Protein AF-A0AAW1NQT0-F1 (afdb_monomer_lite)

Structure (mmCIF, N/CA/C/O backbone):
data_AF-A0AAW1NQT0-F1
#
_entry.id   AF-A0AAW1NQT0-F1
#
loop_
_atom_site.group_PDB
_atom_site.id
_atom_site.type_symbol
_atom_site.label_atom_id
_atom_site.label_alt_id
_atom_site.label_comp_id
_atom_site.label_asym_id
_atom_site.label_entity_id
_atom_site.label_seq_id
_atom_site.pdbx_PDB_ins_code
_atom_site.Cartn_x
_atom_site.Cartn_y
_atom_site.Cartn_z
_atom_site.occupancy
_atom_site.B_iso_or_equiv
_atom_site.auth_seq_id
_atom_site.auth_comp_id
_atom_site.auth_asym_id
_atom_site.auth_atom_id
_atom_site.pdbx_PDB_model_num
ATOM 1 N N . MET A 1 1 ? -12.332 35.166 -26.823 1.00 32.06 1 MET A N 1
ATOM 2 C CA . MET A 1 1 ? -12.346 34.137 -27.882 1.00 32.06 1 MET A CA 1
ATOM 3 C C . MET A 1 1 ? -11.361 33.040 -27.502 1.00 32.06 1 MET A C 1
ATOM 5 O O . MET A 1 1 ? -10.196 33.337 -27.312 1.00 32.06 1 MET A O 1
ATOM 9 N N . ASN A 1 2 ? -11.906 31.833 -27.343 1.00 29.19 2 ASN A N 1
ATOM 10 C CA . ASN A 1 2 ? -11.317 30.487 -27.302 1.00 29.19 2 ASN A CA 1
ATOM 11 C C . ASN A 1 2 ? -10.166 30.107 -26.329 1.00 29.19 2 ASN A C 1
ATOM 13 O O . ASN A 1 2 ? -9.008 30.422 -26.591 1.00 29.19 2 ASN A O 1
ATOM 17 N N . PRO A 1 3 ? -10.461 29.284 -25.299 1.00 32.84 3 PRO A N 1
ATOM 18 C CA . PRO A 1 3 ? -9.511 28.405 -24.625 1.00 32.84 3 PRO A CA 1
ATOM 19 C C . PRO A 1 3 ? -9.585 26.983 -25.221 1.00 32.84 3 PRO A C 1
ATOM 21 O O . PRO A 1 3 ? -10.602 26.301 -25.110 1.00 32.84 3 PRO A O 1
ATOM 24 N N . SER A 1 4 ? -8.510 26.501 -25.843 1.00 31.58 4 SER A N 1
ATOM 25 C CA . SER A 1 4 ? -8.429 25.123 -26.345 1.00 31.58 4 SER A CA 1
ATOM 26 C C . SER A 1 4 ? -7.811 24.185 -25.303 1.00 31.58 4 SER A C 1
ATOM 28 O O . SER A 1 4 ? -6.594 24.126 -25.135 1.00 31.58 4 SER A O 1
ATOM 30 N N . SER A 1 5 ? -8.698 23.473 -24.608 1.00 36.09 5 SER A N 1
ATOM 31 C CA . SER A 1 5 ? -8.633 22.043 -24.268 1.00 36.09 5 SER A CA 1
ATOM 32 C C . SER A 1 5 ? -7.252 21.368 -24.184 1.00 36.09 5 SER A C 1
ATOM 34 O O . SER A 1 5 ? -6.649 21.022 -25.203 1.00 36.09 5 SER A O 1
ATOM 36 N N . ARG A 1 6 ? -6.854 20.977 -22.969 1.00 33.84 6 ARG A N 1
ATOM 37 C CA . ARG A 1 6 ? -6.152 19.704 -22.766 1.00 33.84 6 ARG A CA 1
ATOM 38 C C . ARG A 1 6 ? -7.008 18.809 -21.882 1.00 33.84 6 ARG A C 1
ATOM 40 O O . ARG A 1 6 ? -7.338 19.139 -20.750 1.00 33.84 6 ARG A O 1
ATOM 47 N N . THR A 1 7 ? -7.408 17.714 -22.506 1.00 29.72 7 THR A N 1
ATOM 48 C CA . THR A 1 7 ? -8.127 16.554 -21.995 1.00 29.72 7 THR A CA 1
ATOM 49 C C . THR A 1 7 ? -7.580 16.092 -20.652 1.00 29.72 7 THR A C 1
ATOM 51 O O . THR A 1 7 ? -6.391 15.792 -20.533 1.00 29.72 7 THR A O 1
ATOM 54 N N . SER A 1 8 ? -8.465 16.016 -19.657 1.00 27.12 8 SER A N 1
ATOM 55 C CA . SER A 1 8 ? -8.177 15.371 -18.387 1.00 27.12 8 SER A CA 1
ATOM 56 C C . SER A 1 8 ? -8.009 13.870 -18.622 1.00 27.12 8 SER A C 1
ATOM 58 O O . SER A 1 8 ? -8.835 13.214 -19.258 1.00 27.12 8 SER A O 1
ATOM 60 N N . LEU A 1 9 ? -6.894 13.330 -18.143 1.00 29.91 9 LEU A N 1
ATOM 61 C CA . LEU A 1 9 ? -6.696 11.894 -18.025 1.00 29.91 9 LEU A CA 1
ATOM 62 C C . LEU A 1 9 ? -7.598 11.404 -16.886 1.00 29.91 9 LEU A C 1
ATOM 64 O O . LEU A 1 9 ? -7.567 11.952 -15.786 1.00 29.91 9 LEU A O 1
ATOM 68 N N . LEU A 1 10 ? -8.448 10.427 -17.196 1.00 26.86 10 LEU A N 1
AT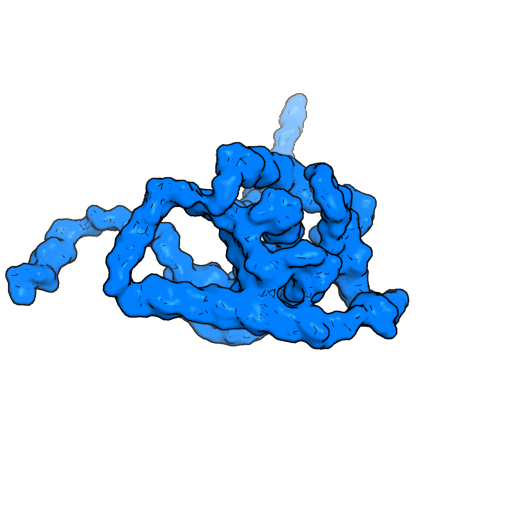OM 69 C CA . LEU A 1 10 ? -9.364 9.779 -16.258 1.00 26.86 10 LEU A CA 1
ATOM 70 C C . LEU A 1 10 ? -8.616 9.237 -15.021 1.00 26.86 10 LEU A C 1
ATOM 72 O O . LEU A 1 10 ? -7.521 8.691 -15.174 1.00 26.86 10 LEU A O 1
ATOM 76 N N . PRO A 1 11 ? -9.201 9.346 -13.813 1.00 32.88 11 PRO A N 1
ATOM 77 C CA . PRO A 1 11 ? -8.633 8.774 -12.600 1.00 32.88 11 PRO A CA 1
ATOM 78 C C . PRO A 1 11 ? -8.721 7.245 -12.632 1.00 32.88 11 PRO A C 1
ATOM 80 O O . PRO A 1 11 ? -9.601 6.668 -13.278 1.00 32.88 11 PRO A O 1
ATOM 83 N N . ALA A 1 12 ? -7.799 6.600 -11.918 1.00 29.42 12 ALA A N 1
ATOM 84 C CA . ALA A 1 12 ? -7.808 5.168 -11.656 1.00 29.42 12 ALA A CA 1
ATOM 85 C C . ALA A 1 12 ? -9.218 4.703 -11.249 1.00 29.42 12 ALA A C 1
ATOM 87 O O . ALA A 1 12 ? -9.889 5.340 -10.438 1.00 29.42 12 ALA A O 1
ATOM 88 N N . ALA A 1 13 ? -9.690 3.610 -11.846 1.00 26.19 13 ALA A N 1
ATOM 89 C CA . ALA A 1 13 ? -11.000 3.051 -11.549 1.00 26.19 13 ALA A CA 1
ATOM 90 C C . ALA A 1 13 ? -11.029 2.520 -10.104 1.00 26.19 13 ALA A C 1
ATOM 92 O O . ALA A 1 13 ? -10.619 1.394 -9.837 1.00 26.19 13 ALA A O 1
ATOM 93 N N . ILE A 1 14 ? -11.514 3.342 -9.172 1.00 35.44 14 ILE A N 1
ATOM 94 C CA . ILE A 1 14 ? -11.786 2.961 -7.785 1.00 35.44 14 ILE A CA 1
ATOM 95 C C . ILE A 1 14 ? -13.110 2.193 -7.770 1.00 35.44 14 ILE A C 1
ATOM 97 O O . ILE A 1 14 ? -14.181 2.780 -7.932 1.00 35.44 14 ILE A O 1
ATOM 101 N N . LEU A 1 15 ? -13.054 0.876 -7.571 1.00 31.86 15 LEU A N 1
ATOM 102 C CA . LEU A 1 15 ? -14.241 0.066 -7.306 1.00 31.86 15 LEU A CA 1
ATOM 103 C C . LEU A 1 15 ? -14.332 -0.225 -5.805 1.00 31.86 15 LEU A C 1
ATOM 105 O O . LEU A 1 15 ? -13.811 -1.227 -5.322 1.00 31.86 15 LEU A O 1
ATOM 109 N N . LEU A 1 16 ? -15.018 0.653 -5.070 1.00 36.31 16 LEU A N 1
ATOM 110 C CA . LEU A 1 16 ? -15.347 0.433 -3.663 1.00 36.31 16 LEU A CA 1
ATOM 111 C C . LEU A 1 16 ? -16.583 -0.484 -3.582 1.00 36.31 16 LEU A C 1
ATOM 113 O O . LEU A 1 16 ? -17.716 -0.037 -3.767 1.00 36.31 16 LEU A O 1
ATOM 117 N N . LEU A 1 17 ? -16.382 -1.781 -3.346 1.00 40.25 17 LEU A N 1
ATOM 118 C CA . LEU A 1 17 ? -17.485 -2.723 -3.121 1.00 40.25 17 LEU A CA 1
ATOM 119 C C . LEU A 1 17 ? -17.838 -2.764 -1.635 1.00 40.25 17 LEU A C 1
ATOM 121 O O . LEU A 1 17 ? -17.104 -3.329 -0.831 1.00 40.25 17 LEU A O 1
ATOM 125 N N . LEU A 1 18 ? -18.989 -2.191 -1.286 1.00 37.91 18 LEU A N 1
ATOM 126 C CA . LEU A 1 18 ? -19.561 -2.280 0.055 1.00 37.91 18 LEU A CA 1
ATOM 127 C C . LEU A 1 18 ? -20.454 -3.512 0.139 1.00 37.91 18 LEU A C 1
ATOM 129 O O . LEU A 1 18 ? -21.586 -3.520 -0.355 1.00 37.91 18 LEU A O 1
ATOM 133 N N . LEU A 1 19 ? -19.964 -4.553 0.798 1.00 39.81 19 LEU A N 1
ATOM 134 C CA . LEU A 1 19 ? -20.808 -5.681 1.167 1.00 39.81 19 LEU A CA 1
ATOM 135 C C . LEU A 1 19 ? -21.562 -5.310 2.449 1.00 39.81 19 LEU A C 1
ATOM 137 O O . LEU A 1 19 ? -20.964 -5.183 3.517 1.00 39.81 19 LEU A O 1
ATOM 141 N N . HIS A 1 20 ? -22.876 -5.098 2.334 1.00 30.44 20 HIS A N 1
ATOM 142 C CA . HIS A 1 20 ? -23.749 -4.887 3.488 1.00 30.44 20 HIS A CA 1
ATOM 143 C C . HIS A 1 20 ? -23.944 -6.213 4.231 1.00 30.44 20 HIS A C 1
ATOM 145 O O . HIS A 1 20 ? -24.371 -7.211 3.640 1.00 30.44 20 HIS A O 1
ATOM 151 N N . SER A 1 21 ? -23.691 -6.211 5.540 1.00 43.56 21 SER A N 1
ATOM 152 C CA . SER A 1 21 ? -24.059 -7.273 6.480 1.00 43.56 21 SER A CA 1
ATOM 153 C C . SER A 1 21 ? -25.587 -7.338 6.633 1.00 43.56 21 SER A C 1
ATOM 155 O O . SER A 1 21 ? -26.169 -6.904 7.618 1.00 43.56 21 SER A O 1
ATOM 157 N N . GLY A 1 22 ? -26.269 -7.852 5.614 1.00 33.56 22 GLY A N 1
ATOM 158 C CA . GLY A 1 22 ? -27.734 -7.951 5.602 1.00 33.56 22 GLY A CA 1
ATOM 159 C C . GLY A 1 22 ? -28.281 -8.830 4.486 1.00 33.56 22 GLY A C 1
ATOM 160 O O . GLY A 1 22 ? -29.328 -9.451 4.640 1.00 33.56 22 GLY A O 1
ATOM 161 N N . GLN A 1 23 ? -27.518 -9.005 3.408 1.00 29.53 23 GLN A N 1
ATOM 162 C CA . GLN A 1 23 ? -27.605 -10.221 2.620 1.00 29.53 23 GLN A CA 1
ATOM 163 C C . GLN A 1 23 ? -26.470 -11.107 3.096 1.00 29.53 23 GLN A C 1
ATOM 165 O O . GLN A 1 23 ? -25.321 -10.937 2.695 1.00 29.53 23 GLN A O 1
ATOM 170 N N . ALA A 1 24 ? -26.790 -12.064 3.969 1.00 30.17 24 ALA A N 1
ATOM 171 C CA . ALA A 1 24 ? -26.005 -13.279 3.987 1.00 30.17 24 ALA A CA 1
ATOM 172 C C . ALA A 1 24 ? -25.999 -13.747 2.533 1.00 30.17 24 ALA A C 1
ATOM 174 O O . ALA A 1 24 ? -27.012 -14.246 2.036 1.00 30.17 24 ALA A O 1
ATOM 175 N N . LEU A 1 25 ? -24.882 -13.523 1.832 1.00 28.62 25 LEU A N 1
ATOM 176 C CA . LEU A 1 25 ? -24.527 -14.331 0.691 1.00 28.62 25 LEU A CA 1
ATOM 177 C C . LEU A 1 25 ? -24.640 -15.729 1.278 1.00 28.62 25 LEU A C 1
ATOM 179 O O . LEU A 1 25 ? -23.806 -16.139 2.088 1.00 28.62 25 LEU A O 1
ATOM 183 N N . ARG A 1 26 ? -25.766 -16.398 1.012 1.00 29.58 26 ARG A N 1
ATOM 184 C CA . ARG A 1 26 ? -25.981 -17.788 1.372 1.00 29.58 26 ARG A CA 1
ATOM 185 C C . ARG A 1 26 ? -25.035 -18.505 0.426 1.00 29.58 26 ARG A C 1
ATOM 187 O O . ARG A 1 26 ? -25.431 -19.042 -0.602 1.00 29.58 26 ARG A O 1
ATOM 194 N N . LEU A 1 27 ? -23.747 -18.419 0.756 1.00 31.77 27 LEU A N 1
ATOM 195 C CA . LEU A 1 27 ? -22.724 -19.353 0.388 1.00 31.77 27 LEU A CA 1
ATOM 196 C C . LEU A 1 27 ? -23.264 -20.633 0.990 1.00 31.77 27 LEU A C 1
ATOM 198 O O . LEU A 1 27 ? -23.034 -20.969 2.152 1.00 31.77 27 LEU A O 1
ATOM 202 N N . THR A 1 28 ? -24.111 -21.292 0.200 1.00 29.41 28 THR A N 1
ATOM 203 C CA . THR A 1 28 ? -24.382 -22.707 0.336 1.00 29.41 28 THR A CA 1
ATOM 204 C C . THR A 1 28 ? -23.038 -23.320 0.667 1.00 29.41 28 THR A C 1
ATOM 206 O O . THR A 1 28 ? -22.041 -22.948 0.039 1.00 29.41 28 THR A O 1
ATOM 209 N N . LYS A 1 29 ? -22.999 -24.126 1.737 1.00 33.50 29 LYS A N 1
ATOM 210 C CA . LYS A 1 29 ? -21.822 -24.865 2.197 1.00 33.50 29 LYS A CA 1
ATOM 211 C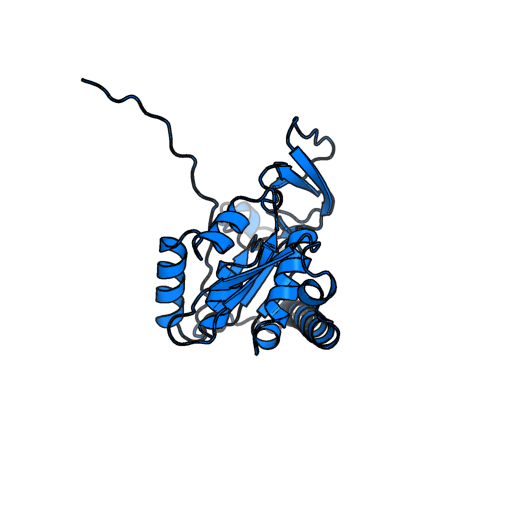 C . LYS A 1 29 ? -21.223 -25.596 1.000 1.00 33.50 29 LYS A C 1
ATOM 213 O O . LYS A 1 29 ? -21.545 -26.737 0.706 1.00 33.50 29 LYS A O 1
ATOM 218 N N . SER A 1 30 ? -20.404 -24.880 0.264 1.00 43.34 30 SER A N 1
ATOM 219 C CA . SER A 1 30 ? -19.695 -25.310 -0.906 1.00 43.34 30 SER A CA 1
ATOM 220 C C . SER A 1 30 ? -18.258 -25.220 -0.461 1.00 43.34 30 SER A C 1
ATOM 222 O O . SER A 1 30 ? -17.838 -24.270 0.208 1.00 43.34 30 SER A O 1
ATOM 224 N N . SER A 1 31 ? -17.504 -26.249 -0.799 1.00 45.00 31 SER A N 1
ATOM 225 C CA . SER A 1 31 ? -16.076 -26.353 -0.530 1.00 45.00 31 SER A CA 1
ATOM 226 C C . SER A 1 31 ? -15.293 -25.079 -0.888 1.00 45.00 31 SER A C 1
ATOM 228 O O . SER A 1 31 ? -14.235 -24.847 -0.321 1.00 45.00 31 SER A O 1
ATOM 230 N N . HIS A 1 32 ? -15.822 -24.226 -1.770 1.00 41.50 32 HIS A N 1
ATOM 231 C CA . HIS A 1 32 ? -15.243 -22.948 -2.169 1.00 41.50 32 HIS A CA 1
ATOM 232 C C . HIS A 1 32 ? -15.304 -21.875 -1.073 1.00 41.50 32 HIS A C 1
ATOM 234 O O . HIS A 1 32 ? -14.286 -21.255 -0.805 1.00 41.50 32 HIS A O 1
ATOM 240 N N . ALA A 1 33 ? -16.432 -21.698 -0.377 1.00 44.38 33 ALA A N 1
ATOM 241 C CA . ALA A 1 33 ? -16.547 -20.699 0.694 1.00 44.38 33 ALA A CA 1
ATOM 242 C C . ALA A 1 33 ? -15.631 -21.016 1.888 1.00 44.38 33 ALA A C 1
ATOM 244 O O . ALA A 1 33 ? -14.974 -20.130 2.432 1.00 44.38 33 ALA A O 1
ATOM 245 N N . ALA A 1 34 ? -15.540 -22.300 2.250 1.00 43.28 34 ALA A N 1
ATOM 246 C CA . ALA A 1 34 ? -14.621 -22.773 3.282 1.00 43.28 34 ALA A CA 1
ATOM 247 C C . ALA A 1 34 ? -13.149 -22.581 2.868 1.00 43.28 34 ALA A C 1
ATOM 249 O O . ALA A 1 34 ? -12.335 -22.142 3.678 1.00 43.28 34 ALA A O 1
ATOM 250 N N . LYS A 1 35 ? -12.815 -22.840 1.594 1.00 57.22 35 LYS A N 1
ATOM 251 C CA . LYS A 1 35 ? -11.474 -22.591 1.038 1.00 57.22 35 LYS A CA 1
ATOM 252 C C . LYS A 1 35 ? -11.120 -21.102 1.024 1.00 57.22 35 LYS A C 1
ATOM 254 O O . LYS A 1 35 ? -10.028 -20.747 1.451 1.00 57.22 35 LYS A O 1
ATOM 259 N N . SER A 1 36 ? -12.035 -20.228 0.602 1.00 60.66 36 SER A N 1
ATOM 260 C CA . SER A 1 36 ? -11.818 -18.776 0.612 1.00 60.66 36 SER A CA 1
ATOM 261 C C . SER A 1 36 ? -11.629 -18.241 2.033 1.00 60.66 36 SER A C 1
ATOM 263 O O . SER A 1 36 ? -10.694 -17.484 2.274 1.00 60.66 36 SER A O 1
ATOM 265 N N . GLY A 1 37 ? -12.442 -18.692 2.996 1.00 67.12 37 GLY A N 1
ATOM 266 C CA . GLY A 1 37 ? -12.273 -18.339 4.410 1.00 67.12 37 GLY A CA 1
ATOM 267 C C . GLY A 1 37 ? -10.906 -18.750 4.968 1.00 67.12 37 GLY A C 1
ATOM 268 O O . GLY A 1 37 ? -10.256 -17.959 5.649 1.00 67.12 37 GLY A O 1
ATOM 269 N N . ALA A 1 38 ? -10.428 -19.947 4.615 1.00 71.75 38 ALA A N 1
ATOM 270 C CA . ALA A 1 38 ? -9.106 -20.423 5.015 1.00 71.75 38 ALA A CA 1
ATOM 271 C C . ALA A 1 38 ? -7.962 -19.577 4.425 1.00 71.75 38 ALA A C 1
ATOM 273 O O . ALA A 1 38 ? -6.978 -19.324 5.116 1.00 71.75 38 ALA A O 1
ATOM 274 N N . ILE A 1 39 ? -8.097 -19.095 3.183 1.00 74.12 39 ILE A N 1
ATOM 275 C CA . ILE A 1 39 ? -7.100 -18.224 2.540 1.00 74.12 39 ILE A CA 1
ATOM 276 C C . ILE A 1 39 ? -7.010 -16.872 3.256 1.00 74.12 39 ILE A C 1
ATOM 278 O O . ILE A 1 39 ? -5.914 -16.438 3.607 1.00 74.12 39 ILE A O 1
ATOM 282 N N . PHE A 1 40 ? -8.146 -16.222 3.532 1.00 79.50 40 PHE A N 1
ATOM 283 C CA . PHE A 1 40 ? -8.142 -14.948 4.260 1.00 79.50 40 PHE A CA 1
ATOM 284 C C . PHE A 1 40 ? -7.576 -15.104 5.673 1.00 79.50 40 PHE A C 1
ATOM 286 O O . PHE A 1 40 ? -6.783 -14.274 6.119 1.00 79.50 40 PHE A O 1
ATOM 293 N N . GLN A 1 41 ? -7.933 -16.195 6.355 1.00 81.69 41 GLN A N 1
ATOM 294 C CA . GLN A 1 41 ? -7.410 -16.488 7.683 1.00 81.69 41 GLN A CA 1
ATOM 295 C C . GLN A 1 41 ? -5.899 -16.733 7.655 1.00 81.69 41 GLN A C 1
ATOM 297 O O . GLN A 1 41 ? -5.193 -16.223 8.521 1.00 81.69 41 GLN A O 1
ATOM 302 N N . LYS A 1 42 ? -5.389 -17.452 6.647 1.00 87.12 42 LYS A N 1
ATOM 303 C CA . LYS A 1 42 ? -3.951 -17.663 6.449 1.00 87.12 42 LYS A CA 1
ATOM 304 C C . LYS A 1 42 ? -3.208 -16.329 6.339 1.00 87.12 42 LYS A C 1
ATOM 306 O O . LYS A 1 42 ? -2.310 -16.083 7.138 1.00 87.12 42 LYS A O 1
ATOM 311 N N . TYR A 1 43 ? -3.611 -15.452 5.416 1.00 88.19 43 TYR A N 1
ATOM 312 C CA . TYR A 1 43 ? -2.941 -14.158 5.228 1.00 88.19 43 TYR A CA 1
ATOM 313 C C . TYR A 1 43 ? -3.018 -13.270 6.472 1.00 88.19 43 TYR A C 1
ATOM 315 O O . TYR A 1 43 ? -2.046 -12.603 6.822 1.00 88.19 43 TYR A O 1
ATOM 323 N N . ARG A 1 44 ? -4.147 -13.294 7.187 1.00 85.88 44 ARG A N 1
ATOM 324 C CA . ARG A 1 44 ? -4.288 -12.570 8.453 1.00 85.88 44 ARG A CA 1
ATOM 325 C C . ARG A 1 44 ? -3.349 -13.103 9.535 1.00 85.88 44 ARG A C 1
ATOM 327 O O . ARG A 1 44 ? -2.718 -12.313 10.227 1.00 85.88 44 ARG A O 1
ATOM 334 N N . LEU A 1 45 ? -3.236 -14.420 9.688 1.00 86.75 45 LEU A N 1
ATOM 335 C CA . LEU A 1 45 ? -2.331 -15.018 10.672 1.00 86.75 45 LEU A CA 1
ATOM 336 C C . LEU A 1 45 ? -0.868 -14.715 10.343 1.00 86.75 45 LEU A C 1
ATOM 338 O O . LEU A 1 45 ? -0.123 -14.318 11.232 1.00 86.75 45 LEU A O 1
ATOM 342 N N . GLU A 1 46 ? -0.476 -14.811 9.072 1.00 87.62 46 GLU A N 1
ATOM 343 C CA . GLU A 1 46 ? 0.860 -14.409 8.624 1.00 87.62 46 GLU A CA 1
ATOM 344 C C . GLU A 1 46 ? 1.125 -12.922 8.906 1.00 87.62 46 GLU A C 1
ATOM 346 O O . GLU A 1 46 ? 2.222 -12.551 9.327 1.00 87.62 46 GLU A O 1
ATOM 351 N N . GLN A 1 47 ? 0.138 -12.047 8.691 1.00 88.12 47 GLN A N 1
ATOM 352 C CA . GLN A 1 47 ? 0.237 -10.622 9.015 1.00 88.12 47 GLN A CA 1
ATOM 353 C C . GLN A 1 47 ? 0.450 -10.394 10.516 1.00 88.12 47 GLN A C 1
ATOM 355 O O . GLN A 1 47 ? 1.355 -9.651 10.889 1.00 88.12 47 GLN A O 1
ATOM 360 N N . ILE A 1 48 ? -0.357 -11.034 11.366 1.00 87.25 48 ILE A N 1
ATOM 361 C CA . ILE A 1 48 ? -0.241 -10.937 12.828 1.00 87.25 48 ILE A CA 1
ATOM 362 C C . ILE A 1 48 ? 1.135 -11.426 13.281 1.00 87.25 48 ILE A C 1
ATOM 364 O O . ILE A 1 48 ? 1.797 -10.757 14.071 1.00 87.25 48 ILE A O 1
ATOM 368 N N . GLU A 1 49 ? 1.582 -12.564 12.757 1.00 87.50 49 GLU A N 1
ATOM 369 C CA . GLU A 1 49 ? 2.870 -13.145 13.119 1.00 87.50 49 GLU A CA 1
ATOM 370 C C . GLU A 1 49 ? 4.043 -12.257 12.700 1.00 87.50 49 GLU A C 1
ATOM 372 O O . GLU A 1 49 ? 4.983 -12.060 13.471 1.00 87.50 49 GLU A O 1
ATOM 377 N N . PHE A 1 50 ? 3.950 -11.643 11.520 1.00 86.81 50 PHE A N 1
ATOM 378 C CA . PHE A 1 50 ? 4.909 -10.638 11.079 1.00 86.81 50 PHE A CA 1
ATOM 379 C C . PHE A 1 50 ? 4.933 -9.424 12.011 1.00 86.81 50 PHE A C 1
ATOM 381 O O . PHE A 1 50 ? 6.013 -8.957 12.355 1.00 86.81 50 PHE A O 1
ATOM 388 N N . CYS A 1 51 ? 3.774 -8.941 12.471 1.00 88.06 51 CYS A N 1
ATOM 389 C CA . CYS A 1 51 ? 3.724 -7.801 13.385 1.00 88.06 51 CYS A CA 1
ATOM 390 C C . CYS A 1 51 ? 4.350 -8.088 14.753 1.00 88.06 51 CYS A C 1
ATOM 392 O O . CYS A 1 51 ? 4.939 -7.183 15.334 1.00 88.06 51 CYS A O 1
ATOM 394 N N . LYS A 1 52 ? 4.295 -9.332 15.248 1.00 85.19 52 LYS A N 1
ATOM 395 C CA . LYS A 1 52 ? 4.988 -9.717 16.493 1.00 85.19 52 LYS A CA 1
ATOM 396 C C . LYS A 1 52 ? 6.512 -9.637 16.376 1.00 85.19 52 LYS A C 1
ATOM 398 O O . LYS A 1 52 ? 7.182 -9.367 17.363 1.00 85.19 52 LYS A O 1
ATOM 403 N N . HIS A 1 53 ? 7.041 -9.894 15.181 1.00 77.88 53 HIS A N 1
ATOM 404 C CA . HIS A 1 53 ? 8.479 -9.949 14.905 1.00 77.88 53 HIS A CA 1
ATOM 405 C C . HIS A 1 53 ? 9.021 -8.672 14.255 1.00 77.88 53 HIS A C 1
ATOM 407 O O . HIS A 1 53 ? 10.210 -8.589 13.953 1.00 77.88 53 HIS A O 1
ATOM 413 N N . GLN A 1 54 ? 8.164 -7.678 14.014 1.00 69.31 54 GLN A N 1
ATOM 414 C CA . GLN A 1 54 ? 8.549 -6.416 13.396 1.00 69.31 54 GLN A CA 1
ATOM 415 C C . GLN A 1 54 ? 9.336 -5.576 14.407 1.00 69.31 54 GLN A C 1
ATOM 417 O O . GLN A 1 54 ? 8.788 -4.807 15.192 1.00 69.31 54 GLN A O 1
ATOM 422 N N . SER A 1 55 ? 10.657 -5.719 14.372 1.00 52.53 55 SER A N 1
ATOM 423 C CA . SER A 1 55 ? 11.591 -4.803 15.009 1.00 52.53 55 SER A CA 1
ATOM 424 C C . SER A 1 55 ? 11.707 -3.539 14.157 1.00 52.53 55 SER A C 1
ATOM 426 O O . SER A 1 55 ? 12.344 -3.553 13.113 1.00 52.53 55 SER A O 1
ATOM 428 N N . GLN A 1 56 ? 11.048 -2.455 14.576 1.00 55.00 56 GLN A N 1
ATOM 429 C CA . GLN A 1 56 ? 11.512 -1.062 14.447 1.00 55.00 56 GLN A CA 1
ATOM 430 C C . GLN A 1 56 ? 12.300 -0.663 13.171 1.00 55.00 56 GLN A C 1
ATOM 432 O O . GLN A 1 56 ? 13.224 0.133 13.257 1.00 55.00 56 GLN A O 1
ATOM 437 N N . THR A 1 57 ? 11.961 -1.137 11.967 1.00 55.16 57 THR A N 1
ATOM 438 C CA . THR A 1 57 ? 12.874 -1.008 10.807 1.00 55.16 57 THR A CA 1
ATOM 439 C C . THR A 1 57 ? 13.197 0.440 10.440 1.00 55.16 57 THR A C 1
ATOM 441 O O . THR A 1 57 ? 14.356 0.756 10.214 1.00 55.16 57 THR A O 1
ATOM 444 N N . VAL A 1 58 ? 12.206 1.334 10.468 1.00 58.12 58 VAL A N 1
ATOM 445 C CA . VAL A 1 58 ? 12.397 2.778 10.213 1.00 58.12 58 VAL A CA 1
ATOM 446 C C . VAL A 1 58 ? 13.100 3.498 11.375 1.00 58.12 58 VAL A C 1
ATOM 448 O O . VAL A 1 58 ? 13.781 4.492 11.170 1.00 58.12 58 VAL A O 1
ATOM 451 N N . GLU A 1 59 ? 12.977 2.993 12.602 1.00 58.38 59 GLU A N 1
ATOM 452 C CA . GLU A 1 59 ? 13.680 3.559 13.765 1.00 58.38 59 GLU A CA 1
ATOM 453 C C . GLU A 1 59 ? 15.142 3.082 13.819 1.00 58.38 59 GLU A C 1
ATOM 455 O O . GLU A 1 59 ? 16.020 3.829 14.238 1.00 58.38 59 GLU A O 1
ATOM 460 N N . ALA A 1 60 ? 15.419 1.868 13.333 1.00 58.03 60 ALA A N 1
ATOM 461 C CA . ALA A 1 60 ? 16.732 1.234 13.381 1.00 58.03 60 ALA A CA 1
ATOM 462 C C . ALA A 1 60 ? 17.720 1.768 12.330 1.00 58.03 60 ALA A C 1
ATOM 464 O O . ALA A 1 60 ? 18.913 1.825 12.616 1.00 58.03 60 ALA A O 1
ATOM 465 N N . CYS A 1 61 ? 17.263 2.162 11.131 1.00 64.62 61 CYS A N 1
ATOM 466 C CA . CYS A 1 61 ? 18.140 2.760 10.108 1.00 64.62 61 CYS A CA 1
ATOM 467 C C . CYS A 1 61 ? 18.253 4.295 10.180 1.00 64.62 61 CYS A C 1
ATOM 469 O O . CYS A 1 61 ? 19.022 4.880 9.417 1.00 64.62 61 CYS A O 1
ATOM 471 N N . GLY A 1 62 ? 17.530 4.962 11.088 1.00 63.69 62 GLY A N 1
ATOM 472 C CA . GLY A 1 62 ? 17.626 6.411 11.285 1.00 63.69 62 GLY A CA 1
ATOM 473 C C . GLY A 1 62 ? 17.361 7.227 10.010 1.00 63.69 62 GLY A C 1
ATOM 474 O O . GLY A 1 62 ? 16.384 7.005 9.299 1.00 63.69 62 GLY A O 1
ATOM 475 N N . GLN A 1 63 ? 18.225 8.201 9.712 1.00 58.94 63 GLN A N 1
ATOM 476 C CA . GLN A 1 63 ? 18.057 9.102 8.558 1.00 58.94 63 GLN A CA 1
ATOM 477 C C . GLN A 1 63 ? 18.308 8.428 7.195 1.00 58.94 63 GLN A C 1
ATOM 479 O O . GLN A 1 63 ? 17.877 8.949 6.158 1.00 58.94 63 GLN A O 1
ATOM 484 N N . ASP A 1 64 ? 18.949 7.258 7.190 1.00 69.19 64 ASP A N 1
ATOM 485 C CA . ASP A 1 64 ? 19.339 6.533 5.977 1.00 69.19 64 ASP A CA 1
ATOM 486 C C . ASP A 1 64 ? 18.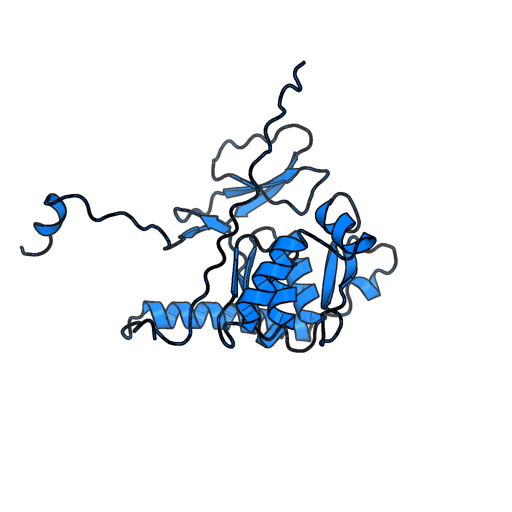271 5.545 5.494 1.00 69.19 64 ASP A C 1
ATOM 488 O O . ASP A 1 64 ? 18.443 4.876 4.473 1.00 69.19 64 ASP A O 1
ATOM 492 N N . CYS A 1 65 ? 17.133 5.466 6.186 1.00 71.88 65 CYS A N 1
ATOM 493 C CA . CYS A 1 65 ? 16.033 4.620 5.759 1.00 71.88 65 CYS A CA 1
ATOM 494 C C . CYS A 1 65 ? 15.501 5.055 4.378 1.00 71.88 65 CYS A C 1
ATOM 496 O O . CYS A 1 65 ? 15.169 6.225 4.186 1.00 71.88 65 CYS A O 1
ATOM 498 N N . PRO A 1 66 ? 15.307 4.128 3.418 1.00 72.69 66 PRO A N 1
ATOM 499 C CA . PRO A 1 66 ? 14.655 4.426 2.133 1.00 72.69 66 PRO A CA 1
ATOM 500 C C . PRO A 1 66 ? 13.135 4.665 2.271 1.00 72.69 66 PRO A C 1
ATOM 502 O O . PRO A 1 66 ? 12.405 4.799 1.282 1.00 72.69 66 PRO A O 1
ATOM 505 N N . GLU A 1 67 ? 12.647 4.659 3.506 1.00 80.69 67 GLU A N 1
ATOM 506 C CA . GLU A 1 67 ? 11.258 4.716 3.919 1.00 80.69 67 GLU A CA 1
ATOM 507 C C . GLU A 1 67 ? 11.124 5.727 5.054 1.00 80.69 67 GLU A C 1
ATOM 509 O O . GLU A 1 67 ? 12.016 5.837 5.894 1.00 80.69 67 GLU A O 1
ATOM 514 N N . VAL A 1 68 ? 10.009 6.451 5.084 1.00 79.06 68 VAL A N 1
ATOM 515 C CA .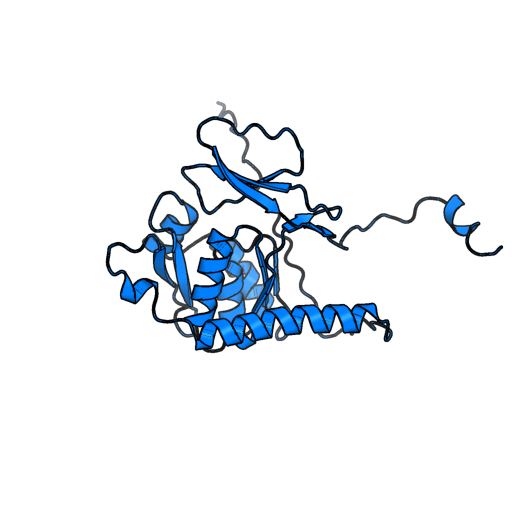 VAL A 1 68 ? 9.737 7.476 6.098 1.00 79.06 68 VAL A CA 1
ATOM 516 C C . VAL A 1 68 ? 8.390 7.192 6.745 1.00 79.06 68 VAL A C 1
ATOM 518 O O . VAL A 1 68 ? 7.446 6.772 6.072 1.00 79.06 68 VAL A O 1
ATOM 521 N N . LEU A 1 69 ? 8.308 7.417 8.056 1.00 79.31 69 LEU A N 1
ATOM 522 C CA . LEU A 1 69 ? 7.047 7.420 8.783 1.00 79.31 69 LEU A CA 1
ATOM 523 C C . LEU A 1 69 ? 6.320 8.743 8.516 1.00 79.31 69 LEU A C 1
ATOM 525 O O . LEU A 1 69 ? 6.805 9.808 8.888 1.00 79.31 69 LEU A O 1
ATOM 529 N N . ALA A 1 70 ? 5.155 8.657 7.889 1.00 80.00 70 ALA A N 1
ATOM 530 C CA . ALA A 1 70 ? 4.179 9.729 7.811 1.00 80.00 70 ALA A CA 1
ATOM 531 C C . ALA A 1 70 ? 3.038 9.452 8.797 1.00 80.00 70 ALA A C 1
ATOM 533 O O . ALA A 1 70 ? 2.710 8.295 9.077 1.00 80.00 70 ALA A O 1
ATOM 534 N N . SER A 1 71 ? 2.414 10.516 9.286 1.00 79.75 71 SER A N 1
ATOM 535 C CA . SER A 1 71 ? 1.233 10.435 10.141 1.00 79.75 71 SER A CA 1
ATOM 536 C C . SER A 1 71 ? 0.121 11.286 9.553 1.00 79.75 71 SER A C 1
ATOM 538 O O . SER A 1 71 ? 0.375 12.344 8.975 1.00 79.75 71 SER A O 1
ATOM 540 N N . LYS A 1 72 ? -1.115 10.825 9.717 1.00 78.06 72 LYS A N 1
ATOM 541 C CA . LYS A 1 72 ? -2.311 11.611 9.439 1.00 78.06 72 LYS A CA 1
ATOM 542 C C . LYS A 1 72 ? -3.223 11.598 10.649 1.00 78.06 72 LYS A C 1
ATOM 544 O O . LYS A 1 72 ? -3.604 10.522 11.107 1.00 78.06 72 LYS A O 1
ATOM 549 N N . GLU A 1 73 ? -3.650 12.785 11.060 1.00 71.88 73 GLU A N 1
ATOM 550 C CA . GLU A 1 73 ? -4.708 12.936 12.050 1.00 71.88 73 GLU A CA 1
ATOM 551 C C . GLU A 1 73 ? -5.982 12.229 11.565 1.00 71.88 73 GLU A C 1
ATOM 553 O O . GLU A 1 73 ? -6.561 12.549 10.515 1.00 71.88 73 GLU A O 1
ATOM 558 N N . ALA A 1 74 ? -6.417 11.227 12.325 1.00 62.03 74 ALA A N 1
ATOM 559 C CA . ALA A 1 74 ? -7.707 10.593 12.123 1.00 62.03 74 ALA A CA 1
ATOM 560 C C . ALA A 1 74 ? -8.746 11.338 12.958 1.00 62.03 74 ALA A C 1
ATOM 562 O O . ALA A 1 74 ? -8.604 11.509 14.165 1.00 62.03 74 ALA A O 1
ATOM 563 N N . THR A 1 75 ? -9.827 11.788 12.325 1.00 57.47 75 THR A N 1
ATOM 564 C CA . THR A 1 75 ? -10.880 12.529 13.026 1.00 57.47 75 THR A CA 1
ATOM 565 C C . THR A 1 75 ? -11.520 11.639 14.097 1.00 57.47 75 THR A C 1
ATOM 567 O O . THR A 1 75 ? -12.293 10.739 13.768 1.00 57.47 75 THR A O 1
ATOM 570 N N . GLY A 1 76 ? -11.202 11.896 15.370 1.00 53.69 76 GLY A N 1
ATOM 571 C CA . GLY A 1 76 ? -11.723 11.147 16.518 1.00 53.69 76 GLY A CA 1
ATOM 572 C C . GLY A 1 76 ? -11.036 9.803 16.807 1.00 53.69 76 GLY A C 1
ATOM 573 O O . GLY A 1 76 ? -11.628 8.992 17.515 1.00 53.69 76 GLY A O 1
ATOM 574 N N . ALA A 1 77 ? -9.832 9.553 16.279 1.00 59.84 77 ALA A N 1
ATOM 575 C CA . ALA A 1 77 ? -9.020 8.365 16.572 1.00 59.84 77 ALA A CA 1
ATOM 576 C C . ALA A 1 77 ? -7.524 8.726 16.687 1.00 59.84 77 ALA A C 1
ATOM 578 O O . ALA A 1 77 ? -7.147 9.864 16.422 1.00 59.84 77 ALA A O 1
ATOM 579 N N . GLU A 1 78 ? -6.681 7.768 17.095 1.00 65.62 78 GLU A N 1
ATOM 580 C CA . GLU A 1 78 ? -5.220 7.936 17.061 1.00 65.62 78 GLU A CA 1
ATOM 581 C C . GLU A 1 78 ? -4.727 8.217 15.632 1.00 65.62 78 GLU A C 1
ATOM 583 O O . GLU A 1 78 ? -5.312 7.737 14.654 1.00 65.62 78 GLU A O 1
ATOM 588 N N . ASP A 1 79 ? -3.631 8.971 15.519 1.00 84.06 79 ASP A N 1
ATOM 589 C CA . ASP A 1 79 ? -2.985 9.260 14.241 1.00 84.06 79 ASP A CA 1
ATOM 590 C C . ASP A 1 79 ? -2.659 7.976 13.477 1.00 84.06 79 ASP A C 1
ATOM 592 O O . ASP A 1 79 ? -2.006 7.060 13.988 1.00 84.06 79 ASP A O 1
ATOM 596 N N . VAL A 1 80 ? -3.062 7.939 12.208 1.00 90.25 80 VAL A N 1
ATOM 597 C CA . VAL A 1 80 ? -2.765 6.816 11.324 1.00 90.25 80 VAL A CA 1
ATOM 598 C C . VAL A 1 80 ? -1.323 6.920 10.868 1.00 90.25 80 VAL A C 1
ATOM 600 O O . VAL A 1 80 ? -0.948 7.848 10.149 1.00 90.25 80 VAL A O 1
ATOM 603 N N . LYS A 1 81 ? -0.529 5.927 11.259 1.00 92.19 81 LYS A N 1
ATOM 604 C CA . LYS A 1 81 ? 0.881 5.791 10.893 1.00 92.19 81 LYS A CA 1
ATOM 605 C C . LYS A 1 81 ? 1.014 5.080 9.551 1.00 92.19 81 LYS A C 1
ATOM 607 O O . LYS A 1 81 ? 0.500 3.974 9.378 1.00 92.19 81 LYS A O 1
ATOM 612 N N . LEU A 1 82 ? 1.746 5.683 8.625 1.00 92.50 82 LEU A N 1
ATOM 613 C CA . LEU A 1 82 ? 1.985 5.167 7.283 1.00 92.50 82 LEU A CA 1
ATOM 614 C C . LEU A 1 82 ? 3.481 5.151 6.981 1.00 92.50 82 LEU A C 1
ATOM 616 O O . LEU A 1 82 ? 4.168 6.145 7.181 1.00 92.50 82 LEU A O 1
ATOM 620 N N . ILE A 1 83 ? 3.988 4.042 6.459 1.00 92.69 83 ILE A N 1
ATOM 621 C CA . ILE A 1 83 ? 5.335 3.968 5.902 1.00 92.69 83 ILE A CA 1
ATOM 622 C C . ILE A 1 83 ? 5.254 4.261 4.409 1.00 92.69 83 ILE A C 1
ATOM 624 O O . ILE A 1 83 ? 4.580 3.554 3.660 1.00 92.69 83 ILE A O 1
ATOM 628 N N . VAL A 1 84 ? 5.955 5.303 3.978 1.00 93.62 84 VAL A N 1
ATOM 629 C CA . VAL A 1 84 ? 5.962 5.772 2.589 1.00 93.62 84 VAL A CA 1
ATOM 630 C C . VAL A 1 84 ? 7.373 5.752 2.014 1.00 93.62 84 VAL A C 1
ATOM 632 O O . VAL A 1 84 ? 8.351 5.577 2.743 1.00 93.62 84 VAL A O 1
ATOM 635 N N . TYR A 1 85 ? 7.510 5.902 0.696 1.00 93.12 85 TYR A N 1
ATOM 636 C CA . TYR A 1 85 ? 8.833 6.067 0.092 1.00 93.12 85 TYR A CA 1
ATOM 637 C C . TYR A 1 85 ? 9.471 7.371 0.577 1.00 93.12 85 TYR A C 1
ATOM 639 O O . TYR A 1 85 ? 8.772 8.363 0.770 1.00 93.12 85 TYR A O 1
ATOM 647 N N . LYS A 1 86 ? 10.795 7.381 0.763 1.00 90.12 86 LYS A N 1
ATOM 648 C CA . LYS A 1 86 ? 11.540 8.615 1.053 1.00 90.12 86 LYS A CA 1
ATOM 649 C C . LYS A 1 86 ? 11.586 9.537 -0.167 1.00 90.12 86 LYS A C 1
ATOM 651 O O . LYS A 1 86 ? 11.211 10.697 -0.072 1.00 90.12 86 LYS A O 1
ATOM 656 N N . ASP A 1 87 ? 11.911 8.982 -1.331 1.00 91.00 87 ASP A N 1
ATOM 657 C CA . ASP A 1 87 ? 12.143 9.754 -2.555 1.00 91.00 87 ASP A CA 1
ATOM 658 C C . ASP A 1 87 ? 11.408 9.156 -3.763 1.00 91.00 87 ASP A C 1
ATOM 660 O O . ASP A 1 87 ? 10.953 8.009 -3.726 1.00 91.00 87 ASP A O 1
ATOM 664 N N . ASN A 1 88 ? 11.350 9.917 -4.861 1.00 91.75 88 ASN A N 1
ATOM 665 C CA . ASN A 1 88 ? 10.906 9.463 -6.188 1.00 91.75 88 ASN A CA 1
ATOM 666 C C . ASN A 1 88 ? 9.493 8.851 -6.230 1.00 91.75 88 ASN A C 1
ATOM 668 O O . ASN A 1 88 ? 9.233 7.905 -6.980 1.00 91.75 88 ASN A O 1
ATOM 672 N N . ASP A 1 89 ? 8.583 9.378 -5.415 1.00 94.69 89 ASP A N 1
ATOM 673 C CA . ASP A 1 89 ? 7.188 8.956 -5.371 1.00 94.69 89 ASP A CA 1
ATOM 674 C C . ASP A 1 89 ? 6.280 10.126 -4.984 1.00 94.69 89 ASP A C 1
ATOM 676 O O . ASP A 1 89 ? 6.310 10.607 -3.851 1.00 94.69 89 ASP A O 1
ATOM 680 N N . TRP A 1 90 ? 5.470 10.592 -5.937 1.00 92.44 90 TRP A N 1
ATOM 681 C CA . TRP A 1 90 ? 4.641 11.788 -5.752 1.00 92.44 90 TRP A CA 1
ATOM 682 C C . TRP A 1 90 ? 3.523 11.577 -4.733 1.00 92.44 90 TRP A C 1
ATOM 684 O O . TRP A 1 90 ? 3.133 12.520 -4.047 1.00 92.44 90 TRP A O 1
ATOM 694 N N . VAL A 1 91 ? 3.014 10.348 -4.611 1.00 91.62 91 VAL A N 1
ATOM 695 C CA . VAL A 1 91 ? 2.005 10.011 -3.598 1.00 91.62 91 VAL A CA 1
ATOM 696 C C . VAL A 1 91 ? 2.620 10.126 -2.206 1.00 91.62 91 VAL A C 1
ATOM 698 O O . VAL A 1 91 ? 2.052 10.776 -1.333 1.00 91.62 91 VAL A O 1
ATOM 701 N N . SER A 1 92 ? 3.809 9.554 -2.015 1.00 93.31 92 SER A N 1
ATOM 702 C CA . SER A 1 92 ? 4.556 9.640 -0.759 1.00 93.31 92 SER A CA 1
ATOM 703 C C . SER A 1 92 ? 4.875 11.083 -0.381 1.00 93.31 92 SER A C 1
ATOM 705 O O . SER A 1 92 ? 4.662 11.458 0.766 1.00 93.31 92 SER A O 1
ATOM 707 N N . GLU A 1 93 ? 5.330 11.901 -1.332 1.00 92.81 93 GLU A N 1
ATOM 708 C CA . GLU A 1 93 ? 5.584 13.333 -1.120 1.00 92.81 93 GLU A CA 1
ATOM 709 C C . GLU A 1 93 ? 4.323 14.066 -0.655 1.00 92.81 93 GLU A C 1
ATOM 711 O O . GLU A 1 93 ? 4.336 14.730 0.378 1.00 92.81 93 GLU A O 1
ATOM 716 N N . ASN A 1 94 ? 3.194 13.849 -1.338 1.00 91.38 94 ASN A N 1
ATOM 717 C CA . ASN A 1 94 ? 1.926 14.462 -0.954 1.00 91.38 94 ASN A CA 1
ATOM 718 C C . ASN A 1 94 ? 1.484 14.057 0.463 1.00 91.38 94 ASN A C 1
ATOM 720 O O . ASN A 1 94 ? 1.039 14.892 1.252 1.00 91.38 94 ASN A O 1
ATOM 724 N N . ILE A 1 95 ? 1.645 12.780 0.812 1.00 91.00 95 ILE A N 1
ATOM 725 C CA . ILE A 1 95 ? 1.277 12.277 2.136 1.00 91.00 95 ILE A CA 1
ATOM 726 C C . ILE A 1 95 ? 2.188 12.842 3.233 1.00 91.00 95 ILE A C 1
ATOM 728 O O . ILE A 1 95 ? 1.682 13.178 4.300 1.00 91.00 95 ILE A O 1
ATOM 732 N N . ARG A 1 96 ? 3.501 12.961 3.010 1.00 90.88 96 ARG A N 1
ATOM 733 C CA . ARG A 1 96 ? 4.411 13.524 4.022 1.00 90.88 96 ARG A CA 1
ATOM 734 C C . ARG A 1 96 ? 4.201 15.019 4.213 1.00 90.88 96 ARG A C 1
ATOM 736 O O . ARG A 1 96 ? 4.117 15.470 5.351 1.00 90.88 96 ARG A O 1
ATOM 743 N N . ASP A 1 97 ? 4.109 15.759 3.114 1.00 89.12 97 ASP A N 1
ATOM 744 C CA . ASP A 1 97 ? 4.225 17.218 3.147 1.00 89.12 97 ASP A CA 1
ATOM 745 C C . ASP A 1 97 ? 2.863 17.890 3.373 1.00 89.12 97 ASP A C 1
ATOM 747 O O . ASP A 1 97 ? 2.781 18.952 3.985 1.00 89.12 97 ASP A O 1
ATOM 751 N N . TRP A 1 98 ? 1.780 17.246 2.925 1.00 85.44 98 TRP A N 1
ATOM 752 C CA . TRP A 1 98 ? 0.420 17.796 2.968 1.00 85.44 98 TRP A CA 1
ATOM 753 C C . TRP A 1 98 ? -0.557 16.924 3.754 1.00 85.44 98 TRP A C 1
ATOM 755 O O . TRP A 1 98 ? -1.752 17.226 3.792 1.00 85.44 98 TRP A O 1
ATOM 765 N N . GLN A 1 99 ? -0.078 15.822 4.348 1.00 85.31 99 GLN A N 1
ATOM 766 C CA . GLN A 1 99 ? -0.895 14.869 5.111 1.00 85.31 99 GLN A CA 1
ATOM 767 C C . GLN A 1 99 ? -2.142 14.411 4.335 1.00 85.31 99 GLN A C 1
ATOM 769 O O . GLN A 1 99 ? -3.221 14.171 4.894 1.00 85.31 99 GLN A O 1
ATOM 774 N N . GLY A 1 100 ? -2.019 14.302 3.009 1.00 86.19 100 GLY A N 1
ATOM 775 C CA . GLY A 1 100 ? -3.174 14.198 2.132 1.00 86.19 100 GLY A CA 1
ATOM 776 C C . GLY A 1 100 ? -2.873 13.565 0.784 1.00 86.19 100 GLY A C 1
ATOM 777 O O . GLY A 1 100 ? -1.940 13.943 0.093 1.00 86.19 100 GLY A O 1
ATOM 778 N N . TRP A 1 101 ? -3.743 12.647 0.375 1.00 88.75 101 TRP A N 1
ATOM 779 C CA . TRP A 1 101 ? -3.876 12.172 -0.995 1.00 88.75 101 TRP A CA 1
ATOM 780 C C . TRP A 1 101 ? -5.367 12.041 -1.311 1.00 88.75 101 TRP A C 1
ATOM 782 O O . TRP A 1 101 ? -6.124 11.548 -0.470 1.00 88.75 101 TRP A O 1
ATOM 792 N N . GLU A 1 102 ? -5.800 12.539 -2.474 1.00 87.38 102 GLU A N 1
ATOM 793 C CA . GLU A 1 102 ? -7.190 12.440 -2.961 1.00 87.38 102 GLU A CA 1
ATOM 794 C C . GLU A 1 102 ? -8.253 12.729 -1.881 1.00 87.38 102 GLU A C 1
ATOM 796 O O . GLU A 1 102 ? -9.167 11.942 -1.621 1.00 87.38 102 GLU A O 1
ATOM 801 N N . THR A 1 103 ? -8.126 13.878 -1.215 1.00 87.38 103 THR A N 1
ATOM 802 C CA . THR A 1 103 ? -8.886 14.220 0.000 1.00 87.38 103 THR A CA 1
ATOM 803 C C . THR A 1 103 ? -10.401 14.077 -0.158 1.00 87.38 103 THR A C 1
ATOM 805 O O . THR A 1 103 ? -11.054 13.548 0.738 1.00 87.38 103 THR A O 1
ATOM 808 N N . MET A 1 104 ? -10.966 14.453 -1.311 1.00 87.44 104 MET A N 1
ATOM 809 C CA . MET A 1 104 ? -12.399 14.272 -1.584 1.00 87.44 104 MET A CA 1
ATOM 810 C C . MET A 1 104 ? -12.822 12.795 -1.615 1.00 87.44 104 MET A C 1
ATOM 812 O O . MET A 1 104 ? -13.879 12.448 -1.086 1.00 87.44 104 MET A O 1
ATOM 816 N N . GLY A 1 105 ? -12.001 11.923 -2.211 1.00 89.38 105 GLY A N 1
ATOM 817 C CA . GLY A 1 105 ? -12.251 10.480 -2.262 1.00 89.38 105 GLY A CA 1
ATOM 818 C C . GLY A 1 105 ? -12.246 9.872 -0.863 1.00 89.38 105 GLY A C 1
ATOM 819 O O . GLY A 1 105 ? -13.160 9.129 -0.500 1.00 89.38 105 GLY A O 1
ATOM 820 N N . VAL A 1 106 ? -11.279 10.281 -0.035 1.00 90.38 106 VAL A N 1
ATOM 821 C CA . VAL A 1 106 ? -11.219 9.907 1.385 1.00 90.38 106 VAL A CA 1
ATOM 822 C C . VAL A 1 106 ? -12.483 10.346 2.118 1.00 90.38 106 VAL A C 1
ATOM 824 O O . VAL A 1 106 ? -13.119 9.523 2.773 1.00 90.38 106 VAL A O 1
ATOM 827 N N . THR A 1 107 ? -12.897 11.609 1.990 1.00 90.31 107 THR A N 1
ATOM 828 C CA . THR A 1 107 ? -14.104 12.114 2.661 1.00 90.31 107 THR A CA 1
ATOM 829 C C . THR A 1 107 ? -15.350 11.321 2.264 1.00 90.31 107 THR A C 1
ATOM 831 O O . THR A 1 107 ? -16.166 10.979 3.126 1.00 90.31 107 THR A O 1
ATOM 834 N N . GLN A 1 108 ? -15.491 10.981 0.980 1.00 92.12 108 GLN A N 1
ATOM 835 C CA . GLN A 1 108 ? -16.622 10.194 0.498 1.00 92.12 108 GLN A CA 1
ATOM 836 C C . GLN A 1 108 ? -16.593 8.759 1.042 1.00 92.12 108 GLN A C 1
ATOM 838 O O . GLN A 1 108 ? -17.612 8.287 1.550 1.00 92.12 108 GLN A O 1
ATOM 843 N N . MET A 1 109 ? -15.438 8.089 1.005 1.00 92.81 109 MET A N 1
ATOM 844 C CA . MET A 1 109 ? -15.256 6.757 1.594 1.00 92.81 109 MET A CA 1
ATOM 845 C C . MET A 1 109 ? -15.620 6.759 3.084 1.00 92.81 109 MET A C 1
ATOM 847 O O . MET A 1 109 ? -16.393 5.924 3.545 1.00 92.81 109 MET A O 1
ATOM 851 N N . GLN A 1 110 ? -15.122 7.735 3.839 1.00 91.31 110 GLN A N 1
ATOM 852 C CA . GLN A 1 110 ? -15.379 7.857 5.272 1.00 91.31 110 GLN A CA 1
ATOM 853 C C . GLN A 1 110 ? -16.859 8.114 5.591 1.00 91.31 110 GLN A C 1
ATOM 855 O O . GLN A 1 110 ? -17.412 7.594 6.561 1.00 91.31 110 GLN A O 1
ATOM 860 N N . LYS A 1 111 ? -17.542 8.929 4.778 1.00 92.56 111 LYS A N 1
ATOM 861 C CA . LYS A 1 111 ? -18.993 9.132 4.899 1.00 92.56 111 LYS A CA 1
ATOM 862 C C . LYS A 1 111 ? -19.751 7.823 4.684 1.00 92.56 111 LYS A C 1
ATOM 864 O O . LYS A 1 111 ? -20.673 7.515 5.439 1.00 92.56 111 LYS A O 1
ATOM 869 N N . VAL A 1 112 ? -19.346 7.061 3.676 1.00 92.75 112 VAL A N 1
ATOM 870 C CA . VAL A 1 112 ? -19.922 5.761 3.348 1.00 92.75 112 VAL A CA 1
ATOM 871 C C . VAL A 1 112 ? -19.721 4.755 4.485 1.00 92.75 112 VAL A C 1
ATOM 873 O O . VAL A 1 112 ? -20.701 4.145 4.900 1.00 92.75 112 VAL A O 1
ATOM 876 N N . ILE A 1 113 ? -18.509 4.622 5.029 1.00 92.38 113 ILE A N 1
ATOM 877 C CA . ILE A 1 113 ? -18.213 3.704 6.143 1.00 92.38 113 ILE A CA 1
ATOM 878 C C . ILE A 1 113 ? -19.065 4.049 7.367 1.00 92.38 113 ILE A C 1
ATOM 880 O O . ILE A 1 113 ? -19.749 3.182 7.906 1.00 92.38 113 ILE A O 1
ATOM 884 N N . ARG A 1 114 ? -19.100 5.329 7.763 1.00 91.06 114 ARG A N 1
ATOM 885 C CA . ARG A 1 114 ? -19.907 5.787 8.909 1.00 91.06 114 ARG A CA 1
ATOM 886 C C . ARG A 1 114 ? -21.399 5.523 8.737 1.00 91.06 114 ARG A C 1
ATOM 888 O O . ARG A 1 114 ? -22.079 5.225 9.711 1.00 91.06 114 ARG A O 1
ATOM 895 N N . SER A 1 115 ? -21.901 5.623 7.509 1.00 94.50 115 SER A N 1
ATOM 896 C CA . SER A 1 115 ? -23.312 5.354 7.208 1.00 94.50 115 SER A CA 1
ATOM 897 C C . SER A 1 115 ? -23.627 3.856 7.135 1.00 94.50 115 SER A C 1
ATOM 899 O O . SER A 1 115 ? -24.797 3.490 7.114 1.00 94.50 115 SER A O 1
ATOM 901 N N . ASN A 1 116 ? -22.606 2.993 7.087 1.00 92.25 116 ASN A N 1
ATOM 902 C CA . ASN A 1 116 ? -22.734 1.547 6.909 1.00 92.25 116 ASN A CA 1
ATOM 903 C C . ASN A 1 116 ? -21.833 0.790 7.904 1.00 92.25 116 ASN A C 1
ATOM 905 O O . ASN A 1 116 ? -20.888 0.104 7.488 1.00 92.25 116 ASN A O 1
ATOM 909 N N . PRO A 1 117 ? -22.084 0.912 9.222 1.00 89.50 117 PRO A N 1
ATOM 910 C CA . PRO A 1 117 ? -21.272 0.252 10.237 1.00 89.50 117 PRO A CA 1
ATOM 911 C C . PRO A 1 117 ? -21.262 -1.270 10.036 1.00 89.50 117 PRO A C 1
ATOM 913 O O . PRO A 1 117 ? -22.288 -1.887 9.754 1.00 89.50 117 PRO A O 1
ATOM 916 N N . GLY A 1 118 ? -20.084 -1.881 10.171 1.00 86.00 118 GLY A N 1
ATOM 917 C CA . GLY A 1 118 ? -19.886 -3.320 9.958 1.00 86.00 118 GLY A CA 1
ATOM 918 C C . GLY A 1 118 ? -19.723 -3.749 8.494 1.00 86.00 118 GLY A C 1
ATOM 919 O O . GLY A 1 118 ? -19.504 -4.935 8.244 1.00 86.00 118 GLY A O 1
ATOM 920 N N . SER A 1 119 ? -19.797 -2.822 7.531 1.00 88.38 119 SER A N 1
ATOM 921 C CA . SER A 1 119 ? -19.452 -3.113 6.134 1.00 88.38 119 SER A CA 1
ATOM 922 C C . SER A 1 119 ? -17.954 -3.385 5.965 1.00 88.38 119 SER A C 1
ATOM 924 O O . SER A 1 119 ? -17.116 -2.819 6.666 1.00 88.38 119 SER A O 1
ATOM 926 N N . TYR A 1 120 ? -17.621 -4.266 5.020 1.00 91.38 120 TYR A N 1
ATOM 927 C CA . TYR A 1 120 ? -16.236 -4.518 4.623 1.00 91.38 120 TYR A CA 1
ATOM 928 C C . TYR A 1 120 ? -15.795 -3.528 3.551 1.00 91.38 120 TYR A C 1
ATOM 930 O O . TYR A 1 120 ? -16.544 -3.253 2.611 1.00 91.38 120 TYR A O 1
ATOM 938 N N . VAL A 1 121 ? -14.553 -3.061 3.662 1.00 95.00 121 VAL A N 1
ATOM 939 C CA . VAL A 1 121 ? -13.882 -2.288 2.614 1.00 95.00 121 VAL A CA 1
ATOM 940 C C . VAL A 1 121 ? -12.944 -3.208 1.847 1.00 95.00 121 VAL A C 1
ATOM 942 O O . VAL A 1 121 ? -12.117 -3.895 2.444 1.00 95.00 121 VAL A O 1
ATOM 945 N N . VAL A 1 122 ? -13.072 -3.216 0.522 1.00 95.88 122 VAL A N 1
ATOM 946 C CA . VAL A 1 122 ? -12.147 -3.903 -0.383 1.00 95.88 122 VAL A CA 1
ATOM 947 C C . VAL A 1 122 ? -11.375 -2.847 -1.167 1.00 95.88 122 VAL A C 1
ATOM 949 O O . VAL A 1 122 ? -11.985 -2.047 -1.873 1.00 95.88 122 VAL A O 1
ATOM 952 N N . ASP A 1 123 ? -10.054 -2.849 -1.028 1.00 96.62 123 ASP A N 1
ATOM 953 C CA . ASP A 1 123 ? -9.129 -1.901 -1.653 1.00 96.62 123 ASP A CA 1
ATOM 954 C C . ASP A 1 123 ? -8.209 -2.661 -2.621 1.00 96.62 123 ASP A C 1
ATOM 956 O O . ASP A 1 123 ? -7.383 -3.473 -2.197 1.00 96.62 123 ASP A O 1
ATOM 960 N N . ILE A 1 124 ? -8.412 -2.468 -3.928 1.00 95.44 124 ILE A N 1
ATOM 961 C CA . ILE A 1 124 ? -7.707 -3.187 -5.000 1.00 95.44 124 ILE A CA 1
ATOM 962 C C . ILE A 1 124 ? -6.653 -2.268 -5.608 1.00 95.44 124 ILE A C 1
ATOM 964 O O . ILE A 1 124 ? -6.994 -1.214 -6.138 1.00 95.44 124 ILE A O 1
ATOM 968 N N . GLY A 1 125 ? -5.393 -2.705 -5.602 1.00 94.81 125 GLY A N 1
ATOM 969 C CA . GLY A 1 125 ? -4.268 -1.827 -5.912 1.00 94.81 125 GLY A CA 1
ATOM 970 C C . GLY A 1 125 ? -4.025 -0.858 -4.762 1.00 94.81 125 GLY A C 1
ATOM 971 O O . GLY A 1 125 ? -3.883 0.343 -4.982 1.00 94.81 125 GLY A O 1
ATOM 972 N N . SER A 1 126 ? -4.028 -1.382 -3.531 1.00 96.62 126 SER A N 1
ATOM 973 C CA . SER A 1 126 ? -4.006 -0.570 -2.314 1.00 96.62 126 SER A CA 1
ATOM 974 C C . SER A 1 126 ? -2.749 0.288 -2.174 1.00 96.62 126 SER A C 1
ATOM 976 O O . SER A 1 126 ? -2.726 1.208 -1.357 1.00 96.62 126 SER A O 1
ATOM 978 N N . ASN A 1 127 ? -1.706 0.020 -2.965 1.00 96.06 127 ASN A N 1
ATOM 979 C CA . ASN A 1 127 ? -0.471 0.784 -3.018 1.00 96.06 127 ASN A CA 1
ATOM 980 C C . ASN A 1 127 ? 0.158 0.851 -1.611 1.00 96.06 127 ASN A C 1
ATOM 982 O O . ASN A 1 127 ? 0.329 -0.181 -0.962 1.00 96.06 127 ASN A O 1
ATOM 986 N N . LEU A 1 128 ? 0.455 2.044 -1.096 1.00 95.94 128 LEU A N 1
ATOM 987 C CA . LEU A 1 128 ? 0.946 2.255 0.271 1.00 95.94 128 LEU A CA 1
ATOM 988 C C . LEU A 1 128 ? -0.124 2.045 1.358 1.00 95.94 128 LEU A C 1
ATOM 990 O O . LEU A 1 128 ? 0.198 2.047 2.541 1.00 95.94 128 LEU A O 1
ATOM 994 N N . GLY A 1 129 ? -1.388 1.858 0.973 1.00 95.88 129 GLY A N 1
ATOM 995 C CA . GLY A 1 129 ? -2.519 1.588 1.859 1.00 95.88 129 GLY A CA 1
ATOM 996 C C . GLY A 1 129 ? -3.221 2.824 2.400 1.00 95.88 129 GLY A C 1
ATOM 997 O O . GLY A 1 129 ? -3.868 2.733 3.439 1.00 95.88 129 GLY A O 1
ATOM 998 N N . TRP A 1 130 ? -3.123 3.968 1.719 1.00 95.44 130 TRP A N 1
ATOM 999 C CA . TRP A 1 130 ? -3.752 5.223 2.147 1.00 95.44 130 TRP A CA 1
ATOM 1000 C C . TRP A 1 130 ? -5.244 5.066 2.479 1.00 95.44 130 TRP A C 1
ATOM 1002 O O . TRP A 1 130 ? -5.676 5.390 3.584 1.00 95.44 130 TRP A O 1
ATOM 1012 N N . TYR A 1 131 ? -6.028 4.510 1.553 1.00 95.44 131 TYR A N 1
ATOM 1013 C CA . TYR A 1 131 ? -7.454 4.257 1.768 1.00 95.44 131 TYR A CA 1
ATOM 1014 C C . TYR A 1 131 ? -7.684 3.132 2.777 1.00 95.44 131 TYR A C 1
ATOM 1016 O O . TYR A 1 131 ? -8.450 3.305 3.725 1.00 95.44 131 TYR A O 1
ATOM 1024 N N . SER A 1 132 ? -6.976 2.013 2.611 1.00 96.56 132 SER A N 1
ATOM 1025 C CA . SER A 1 132 ? -7.035 0.858 3.509 1.00 96.56 132 SER A CA 1
ATOM 1026 C C . SER A 1 132 ? -6.859 1.222 4.991 1.00 96.56 132 SER A C 1
ATOM 1028 O O . SER A 1 132 ? -7.653 0.807 5.832 1.00 96.56 132 SER A O 1
ATOM 1030 N N . LEU A 1 133 ? -5.844 2.014 5.331 1.00 95.62 133 LEU A N 1
ATOM 1031 C CA . LEU A 1 133 ? -5.519 2.351 6.718 1.00 95.62 133 LEU A CA 1
ATOM 1032 C C . LEU A 1 133 ? -6.484 3.388 7.292 1.00 95.62 133 LEU A C 1
ATOM 1034 O O . LEU A 1 133 ? -6.896 3.268 8.443 1.00 95.62 133 LEU A O 1
ATOM 1038 N N . LEU A 1 134 ? -6.927 4.352 6.482 1.00 94.12 134 LEU A N 1
ATOM 1039 C CA . LEU A 1 134 ? -7.958 5.308 6.894 1.00 94.12 134 LEU A CA 1
ATOM 1040 C C . LEU A 1 134 ? -9.325 4.642 7.092 1.00 94.12 134 LEU A C 1
ATOM 1042 O O . LEU A 1 134 ? -10.077 5.050 7.974 1.00 94.12 134 LEU A O 1
ATOM 1046 N N . ALA A 1 135 ? -9.651 3.612 6.309 1.00 94.19 135 ALA A N 1
ATOM 1047 C CA . ALA A 1 135 ? -10.840 2.797 6.528 1.00 94.19 135 ALA A CA 1
ATOM 1048 C C . ALA A 1 135 ? -10.738 1.984 7.829 1.00 94.19 135 ALA A C 1
ATOM 1050 O O . ALA A 1 135 ? -11.676 1.986 8.630 1.00 94.19 135 ALA A O 1
ATOM 1051 N N . ALA A 1 136 ? -9.589 1.345 8.075 1.00 94.00 136 ALA A N 1
ATOM 1052 C CA . ALA A 1 136 ? -9.336 0.593 9.304 1.00 94.00 136 ALA A CA 1
ATOM 1053 C C . ALA A 1 136 ? -9.388 1.483 10.558 1.00 94.00 136 ALA A C 1
ATOM 1055 O O . ALA A 1 136 ? -9.951 1.071 11.574 1.00 94.00 136 ALA A O 1
ATOM 1056 N N . ALA A 1 137 ? -8.895 2.723 10.466 1.00 92.88 137 ALA A N 1
ATOM 1057 C CA . ALA A 1 137 ? -8.986 3.726 11.528 1.00 92.88 137 ALA A CA 1
ATOM 1058 C C . ALA A 1 137 ? -10.435 4.089 11.894 1.00 92.88 137 ALA A C 1
ATOM 1060 O O . ALA A 1 137 ? -10.717 4.440 13.035 1.00 92.88 137 ALA A O 1
ATOM 1061 N N . GLN A 1 138 ? -11.376 3.956 10.953 1.00 90.44 138 GLN A N 1
ATOM 1062 C CA . GLN A 1 138 ? -12.814 4.113 11.211 1.00 90.44 138 GLN A CA 1
ATOM 1063 C C . GLN A 1 138 ? -13.488 2.832 11.718 1.00 90.44 138 GLN A C 1
ATOM 1065 O O . GLN A 1 138 ? -14.714 2.743 11.764 1.00 90.44 138 GLN A O 1
ATOM 1070 N N . GLY A 1 139 ? -12.695 1.825 12.085 1.00 90.56 139 GLY A N 1
ATOM 1071 C CA . GLY A 1 139 ? -13.171 0.554 12.614 1.00 90.56 139 GLY A CA 1
ATOM 1072 C C . GLY A 1 139 ? -13.687 -0.418 11.553 1.00 90.56 139 GLY A C 1
ATOM 1073 O O . GLY A 1 139 ? -14.154 -1.497 11.923 1.00 90.56 139 GLY A O 1
ATOM 1074 N N . ALA A 1 140 ? -13.598 -0.088 10.260 1.00 92.44 140 ALA A N 1
ATOM 1075 C CA . ALA A 1 140 ? -14.028 -0.994 9.202 1.00 92.44 140 ALA A CA 1
ATOM 1076 C C . ALA A 1 140 ? -13.058 -2.185 9.067 1.00 92.44 140 ALA A C 1
ATOM 1078 O O . ALA A 1 140 ? -11.839 -1.993 9.111 1.00 92.44 140 ALA A O 1
ATOM 1079 N N . PRO A 1 141 ? -13.551 -3.419 8.869 1.00 93.94 141 PRO A N 1
ATOM 1080 C CA . PRO A 1 141 ? -12.711 -4.513 8.409 1.00 93.94 141 PRO A CA 1
ATOM 1081 C C . PRO A 1 141 ? -12.295 -4.285 6.948 1.00 93.94 141 PRO A C 1
ATOM 1083 O O . PRO A 1 141 ? -13.119 -3.931 6.101 1.00 93.94 141 PRO A O 1
ATOM 1086 N N . VAL A 1 142 ? -11.014 -4.510 6.645 1.00 95.69 142 VAL A N 1
ATOM 1087 C CA . VAL A 1 142 ? -10.420 -4.169 5.342 1.00 95.69 142 VAL A CA 1
ATOM 1088 C C . VAL A 1 142 ? -9.777 -5.386 4.690 1.00 95.69 142 VAL A C 1
ATOM 1090 O O . VAL A 1 142 ? -8.971 -6.088 5.303 1.00 95.69 142 VAL A O 1
ATOM 1093 N N . LEU A 1 143 ? -10.097 -5.601 3.419 1.00 95.94 143 LEU A N 1
ATOM 1094 C CA . LEU A 1 143 ? -9.379 -6.490 2.521 1.00 95.94 143 LEU A CA 1
ATOM 1095 C C . LEU A 1 143 ? -8.562 -5.647 1.542 1.00 95.94 143 LEU A C 1
ATOM 1097 O O . LEU A 1 143 ? -9.123 -4.968 0.687 1.00 95.94 143 LEU A O 1
ATOM 1101 N N . SER A 1 144 ? -7.247 -5.696 1.679 1.00 96.88 144 SER A N 1
ATOM 1102 C CA . SER A 1 144 ? -6.304 -4.886 0.917 1.00 96.88 144 SER A CA 1
ATOM 1103 C C . SER A 1 144 ? -5.544 -5.783 -0.057 1.00 96.88 144 SER A C 1
ATOM 1105 O O . SER A 1 144 ? -5.037 -6.829 0.351 1.00 96.88 144 SER A O 1
ATOM 1107 N N . ILE A 1 145 ? -5.511 -5.436 -1.342 1.00 96.06 145 ILE A N 1
ATOM 1108 C CA . ILE A 1 145 ? -4.891 -6.247 -2.396 1.00 96.06 145 ILE A CA 1
ATOM 1109 C C . ILE A 1 145 ? -3.833 -5.404 -3.103 1.00 96.06 145 ILE A C 1
ATOM 1111 O O . ILE A 1 145 ? -4.160 -4.399 -3.733 1.00 96.06 145 ILE A O 1
ATOM 1115 N N . GLU A 1 146 ? -2.575 -5.836 -3.037 1.00 96.62 146 GLU A N 1
ATOM 1116 C CA . GLU A 1 146 ? -1.439 -5.128 -3.629 1.00 96.62 146 GLU A CA 1
ATOM 1117 C C . GLU A 1 146 ? -0.428 -6.124 -4.202 1.00 96.62 146 GLU A C 1
ATOM 1119 O O . GLU A 1 146 ? 0.040 -6.997 -3.474 1.00 96.62 146 GLU A O 1
ATOM 1124 N N . PRO A 1 147 ? -0.046 -6.011 -5.481 1.00 95.38 147 PRO A N 1
ATOM 1125 C CA . PRO A 1 147 ? 0.896 -6.954 -6.072 1.00 95.38 147 PRO A CA 1
ATOM 1126 C C . PRO A 1 147 ? 2.369 -6.529 -5.991 1.00 95.38 147 PRO A C 1
ATOM 1128 O O . PRO A 1 147 ? 3.249 -7.385 -6.130 1.00 95.38 147 PRO A O 1
ATOM 1131 N N . LEU A 1 148 ? 2.679 -5.238 -5.808 1.00 95.06 148 LEU A N 1
ATOM 1132 C CA . LEU A 1 148 ? 4.056 -4.750 -5.799 1.00 95.06 148 LEU A CA 1
ATOM 1133 C C . LEU A 1 148 ? 4.707 -5.022 -4.441 1.00 95.06 148 LEU A C 1
ATOM 1135 O O . LEU A 1 148 ? 4.391 -4.384 -3.439 1.00 95.06 148 LEU A O 1
ATOM 1139 N N . SER A 1 149 ? 5.688 -5.925 -4.417 1.00 92.69 149 SER A N 1
ATOM 1140 C CA . SER A 1 149 ? 6.432 -6.330 -3.209 1.00 92.69 149 SER A CA 1
ATOM 1141 C C . SER A 1 149 ? 6.942 -5.168 -2.345 1.00 92.69 149 SER A C 1
ATOM 1143 O O . SER A 1 149 ? 6.841 -5.220 -1.119 1.00 92.69 149 SER A O 1
ATOM 1145 N N . LYS A 1 150 ? 7.441 -4.085 -2.955 1.00 92.00 150 LYS A N 1
ATOM 1146 C CA . LYS A 1 150 ? 7.898 -2.896 -2.211 1.00 92.00 150 LYS A CA 1
ATOM 1147 C C . LYS A 1 150 ? 6.765 -2.137 -1.511 1.00 92.00 150 LYS A C 1
ATOM 1149 O O . LYS A 1 150 ? 6.972 -1.653 -0.397 1.00 92.00 150 LYS A O 1
ATOM 1154 N N . ASN A 1 151 ? 5.589 -2.053 -2.133 1.00 95.44 151 ASN A N 1
ATOM 1155 C CA . ASN A 1 151 ? 4.394 -1.473 -1.517 1.00 95.44 151 ASN A CA 1
ATOM 1156 C C . ASN A 1 151 ? 3.863 -2.395 -0.419 1.00 95.44 151 ASN A C 1
ATOM 1158 O O . ASN A 1 151 ? 3.588 -1.935 0.685 1.00 95.44 151 ASN A O 1
ATOM 1162 N N . LEU A 1 152 ? 3.821 -3.705 -0.686 1.00 93.69 152 LEU A N 1
ATOM 1163 C CA . LEU A 1 152 ? 3.420 -4.724 0.282 1.00 93.69 152 LEU A CA 1
ATOM 1164 C C . LEU A 1 152 ? 4.214 -4.621 1.580 1.00 93.69 152 LEU A C 1
ATOM 1166 O O . LEU A 1 152 ? 3.615 -4.595 2.647 1.00 93.69 152 LEU A O 1
ATOM 1170 N N . MET A 1 153 ? 5.543 -4.521 1.513 1.00 91.12 153 MET A N 1
ATOM 1171 C CA . MET A 1 153 ? 6.376 -4.404 2.715 1.00 91.12 153 MET A CA 1
ATOM 1172 C C . MET A 1 153 ? 6.070 -3.139 3.528 1.00 91.12 153 MET A C 1
ATOM 1174 O O . MET A 1 153 ? 5.980 -3.202 4.757 1.00 91.12 153 MET A O 1
ATOM 1178 N N . ARG A 1 154 ? 5.848 -2.006 2.853 1.00 92.75 154 ARG A N 1
ATOM 1179 C CA . ARG A 1 154 ? 5.492 -0.727 3.489 1.00 92.75 154 ARG A CA 1
ATOM 1180 C C . ARG A 1 154 ? 4.119 -0.786 4.139 1.00 92.75 154 ARG A C 1
ATOM 1182 O O . ARG A 1 154 ? 3.977 -0.439 5.311 1.00 92.75 154 ARG A O 1
ATOM 1189 N N . LEU A 1 155 ? 3.123 -1.289 3.418 1.00 95.00 155 LEU A N 1
ATOM 1190 C CA . LEU A 1 155 ? 1.768 -1.453 3.928 1.00 95.00 155 LEU A CA 1
ATOM 1191 C C . LEU A 1 155 ? 1.740 -2.440 5.097 1.00 95.00 155 LEU A C 1
ATOM 1193 O O . LEU A 1 155 ? 1.181 -2.137 6.148 1.00 95.00 155 LEU A O 1
ATOM 1197 N N . ARG A 1 156 ? 2.437 -3.573 4.978 1.00 93.19 156 ARG A N 1
ATOM 1198 C CA . ARG A 1 156 ? 2.576 -4.559 6.054 1.00 93.19 156 ARG A CA 1
ATOM 1199 C C . ARG A 1 156 ? 3.171 -3.935 7.316 1.00 93.19 156 ARG A C 1
ATOM 1201 O O . ARG A 1 156 ? 2.651 -4.172 8.401 1.00 93.19 156 ARG A O 1
ATOM 1208 N N . SER A 1 157 ? 4.214 -3.118 7.170 1.00 91.56 157 SER A N 1
ATOM 1209 C CA . SER A 1 157 ? 4.855 -2.402 8.283 1.00 91.56 157 SER A CA 1
ATOM 1210 C C . SER A 1 157 ? 3.951 -1.314 8.868 1.00 91.56 157 SER A C 1
ATOM 1212 O O . SER A 1 157 ? 3.881 -1.154 10.084 1.00 91.56 157 SER A O 1
ATOM 1214 N N . SER A 1 158 ? 3.199 -0.606 8.022 1.00 94.25 158 SER A N 1
ATOM 1215 C CA . SER A 1 158 ? 2.204 0.388 8.446 1.00 94.25 158 SER A CA 1
ATOM 1216 C C . SER A 1 158 ? 1.113 -0.258 9.296 1.00 94.25 158 SER A C 1
ATOM 1218 O O . SER A 1 158 ? 0.818 0.224 10.383 1.00 94.25 158 SER A O 1
ATOM 1220 N N . ILE A 1 159 ? 0.581 -1.408 8.867 1.00 94.38 159 ILE A N 1
ATOM 1221 C CA . ILE A 1 159 ? -0.403 -2.188 9.633 1.00 94.38 159 ILE A CA 1
ATOM 1222 C C . ILE A 1 159 ? 0.127 -2.505 11.036 1.00 94.38 159 ILE A C 1
ATOM 1224 O O . ILE A 1 159 ? -0.603 -2.352 12.007 1.00 94.38 159 ILE A O 1
ATOM 1228 N N . CYS A 1 160 ? 1.394 -2.902 11.165 1.00 92.06 160 CYS A N 1
ATOM 1229 C CA . CYS A 1 160 ? 1.971 -3.268 12.460 1.00 92.06 160 CYS A CA 1
ATOM 1230 C C . CYS A 1 160 ? 2.232 -2.080 13.394 1.00 92.06 160 CYS A C 1
ATOM 1232 O O . CYS A 1 160 ? 2.353 -2.273 14.599 1.00 92.06 160 CYS A O 1
ATOM 1234 N N . ARG A 1 161 ? 2.317 -0.857 12.860 1.00 90.94 161 ARG A N 1
ATOM 1235 C CA . ARG A 1 161 ? 2.548 0.365 13.648 1.00 90.94 161 ARG A CA 1
ATOM 1236 C C . ARG A 1 161 ? 1.271 0.973 14.225 1.00 90.94 161 ARG A C 1
ATOM 1238 O O . ARG A 1 161 ? 1.365 1.861 15.072 1.00 90.94 161 ARG A O 1
ATOM 1245 N N . ASN A 1 162 ? 0.109 0.511 13.773 1.00 92.06 162 ASN A N 1
ATOM 1246 C CA . ASN A 1 162 ? -1.192 0.976 14.236 1.00 92.06 162 ASN A CA 1
ATOM 1247 C C . ASN A 1 162 ? -1.844 -0.095 15.113 1.00 92.06 162 ASN A C 1
ATOM 1249 O O . ASN A 1 162 ? -1.963 -1.260 14.718 1.00 92.06 162 ASN A O 1
ATOM 1253 N N . THR A 1 163 ? -2.288 0.309 16.300 1.00 88.88 163 THR A N 1
ATOM 1254 C CA . THR A 1 163 ? -2.946 -0.575 17.265 1.00 88.88 163 THR A CA 1
ATOM 1255 C C . THR A 1 163 ? -4.174 -1.239 16.631 1.00 88.88 163 THR A C 1
ATOM 1257 O O . THR A 1 163 ? -4.937 -0.608 15.906 1.00 88.88 163 THR A O 1
ATOM 1260 N N . ASP A 1 164 ? -4.354 -2.539 16.871 1.00 88.62 164 ASP A N 1
ATOM 1261 C CA . ASP A 1 164 ? -5.440 -3.390 16.356 1.00 88.62 164 ASP A CA 1
ATOM 1262 C C . ASP A 1 164 ? -5.548 -3.585 14.835 1.00 88.62 164 ASP A C 1
ATOM 1264 O O . ASP A 1 164 ? -6.351 -4.417 14.394 1.00 88.62 164 ASP A O 1
ATOM 1268 N N . PHE A 1 165 ? -4.762 -2.900 14.002 1.00 93.75 165 PHE A N 1
ATOM 1269 C CA . PHE A 1 165 ? -4.946 -2.972 12.547 1.00 93.75 165 PHE A CA 1
ATOM 1270 C C . PHE A 1 165 ? -4.671 -4.371 11.992 1.00 93.75 165 PHE A C 1
ATOM 1272 O O . PHE A 1 165 ? -5.417 -4.842 11.134 1.00 93.75 165 PHE A O 1
ATOM 1279 N N . ALA A 1 166 ?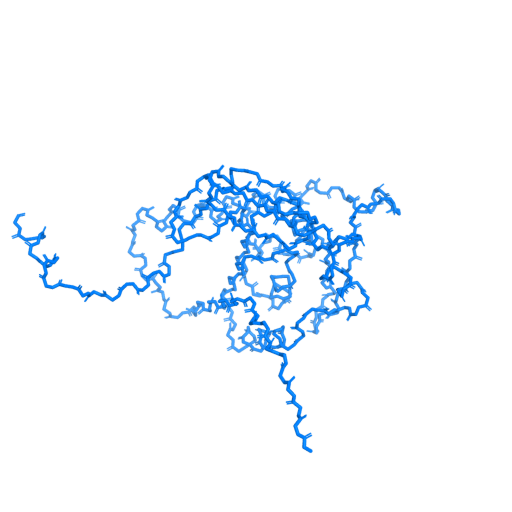 -3.689 -5.093 12.539 1.00 92.25 166 ALA A N 1
ATOM 1280 C CA . ALA A 1 166 ? -3.393 -6.473 12.141 1.00 92.25 166 ALA A CA 1
ATOM 1281 C C . ALA A 1 166 ? -4.589 -7.435 12.316 1.00 92.25 166 ALA A C 1
ATOM 1283 O O . ALA A 1 166 ? -4.692 -8.435 11.609 1.00 92.25 166 ALA A O 1
ATOM 1284 N N . SER A 1 167 ? -5.510 -7.132 13.237 1.00 89.94 167 SER A N 1
ATOM 1285 C CA . SER A 1 167 ? -6.726 -7.926 13.458 1.00 89.94 167 SER A CA 1
ATOM 1286 C C . SER A 1 167 ? -7.880 -7.555 12.514 1.00 89.94 167 SER A C 1
ATOM 1288 O O . SER A 1 167 ? -8.744 -8.392 12.233 1.00 89.94 167 SER A O 1
ATOM 1290 N N . ARG A 1 168 ? -7.889 -6.315 12.003 1.00 90.50 168 ARG A N 1
ATOM 1291 C CA . ARG A 1 168 ? -8.967 -5.739 11.174 1.00 90.50 168 ARG A CA 1
ATOM 1292 C C . ARG A 1 168 ? -8.668 -5.807 9.682 1.00 90.50 168 ARG A C 1
ATOM 1294 O O . ARG A 1 168 ? -9.594 -5.851 8.874 1.00 90.50 168 ARG A O 1
ATOM 1301 N N . MET A 1 169 ? -7.392 -5.828 9.323 1.00 94.69 169 MET A N 1
ATOM 1302 C CA . MET A 1 169 ? -6.928 -5.785 7.947 1.00 94.69 169 MET A CA 1
ATOM 1303 C C . MET A 1 169 ? -6.440 -7.155 7.489 1.00 94.69 169 MET A C 1
ATOM 1305 O O . MET A 1 169 ? -5.886 -7.947 8.248 1.00 94.69 169 MET A O 1
ATOM 1309 N N . THR A 1 170 ? -6.662 -7.469 6.221 1.00 94.44 170 THR A N 1
ATOM 1310 C CA . THR A 1 170 ? -6.122 -8.661 5.566 1.00 94.44 170 THR A CA 1
ATOM 1311 C C . THR A 1 170 ? -5.468 -8.218 4.270 1.00 94.44 170 THR A C 1
ATOM 1313 O O . THR A 1 170 ? -6.141 -7.657 3.410 1.00 94.44 170 THR A O 1
ATOM 1316 N N . LEU A 1 171 ? -4.156 -8.431 4.164 1.00 94.94 171 LEU A N 1
ATOM 1317 C CA . LEU A 1 171 ? -3.346 -8.034 3.017 1.00 94.94 171 LEU A CA 1
ATOM 1318 C C . LEU A 1 171 ? -3.120 -9.239 2.104 1.00 94.94 171 LEU A C 1
ATOM 1320 O O . LEU A 1 171 ? -2.583 -10.253 2.548 1.00 94.94 171 LEU A O 1
ATOM 1324 N N . ILE A 1 172 ? -3.521 -9.128 0.839 1.00 93.81 172 ILE A N 1
ATOM 1325 C CA . ILE A 1 172 ? -3.350 -10.176 -0.166 1.00 93.81 172 ILE A CA 1
ATOM 1326 C C . ILE A 1 172 ? -2.307 -9.730 -1.200 1.00 93.81 172 ILE A C 1
ATOM 1328 O O . ILE A 1 172 ? -2.539 -8.752 -1.915 1.00 93.81 172 ILE A O 1
ATOM 1332 N N . PRO A 1 173 ? -1.184 -10.459 -1.324 1.00 93.06 173 PRO A N 1
ATOM 1333 C CA . PRO A 1 173 ? -0.074 -10.101 -2.196 1.00 93.06 173 PRO A CA 1
ATOM 1334 C C . PRO A 1 173 ? -0.265 -10.618 -3.631 1.00 93.06 173 PRO A C 1
ATOM 1336 O O . PRO A 1 173 ? 0.547 -11.399 -4.128 1.00 93.06 173 PRO A O 1
ATOM 1339 N N . VAL A 1 174 ? -1.363 -10.238 -4.289 1.00 91.50 174 VAL A N 1
ATOM 1340 C CA . VAL A 1 174 ? -1.686 -10.679 -5.659 1.00 91.50 174 VAL A CA 1
ATOM 1341 C C . VAL A 1 174 ? -2.143 -9.515 -6.522 1.00 91.50 174 VAL A C 1
ATOM 1343 O O . VAL A 1 174 ? -2.634 -8.503 -6.024 1.00 91.50 174 VAL A O 1
ATOM 1346 N N . ALA A 1 175 ? -2.008 -9.668 -7.835 1.00 91.62 175 ALA A N 1
ATOM 1347 C CA . ALA A 1 175 ? -2.631 -8.762 -8.786 1.00 91.62 175 ALA A CA 1
ATOM 1348 C C . ALA A 1 175 ? -4.060 -9.231 -9.086 1.00 91.62 175 ALA A C 1
ATOM 1350 O O . ALA A 1 175 ? -4.365 -10.421 -9.026 1.00 91.62 175 ALA A O 1
ATOM 1351 N N . VAL A 1 176 ? -4.946 -8.302 -9.435 1.00 89.75 176 VAL A N 1
ATOM 1352 C CA . VAL A 1 176 ? -6.312 -8.634 -9.857 1.00 89.75 176 VAL A CA 1
ATOM 1353 C C . VAL A 1 176 ? -6.398 -8.519 -11.371 1.00 89.75 176 VAL A C 1
ATOM 1355 O O . VAL A 1 176 ? -6.142 -7.456 -11.933 1.00 89.75 176 VAL A O 1
ATOM 1358 N N . GLY A 1 177 ? -6.763 -9.616 -12.032 1.00 84.31 177 GLY A N 1
ATOM 1359 C CA . GLY A 1 177 ? -6.875 -9.699 -13.486 1.00 84.31 177 GLY A CA 1
ATOM 1360 C C . GLY A 1 177 ? -8.227 -10.246 -13.938 1.00 84.31 177 GLY A C 1
ATOM 1361 O O . GLY A 1 177 ? -8.961 -10.876 -13.176 1.00 84.31 177 GLY A O 1
ATOM 1362 N N . ALA A 1 178 ? -8.568 -10.030 -15.210 1.00 81.12 178 ALA A N 1
ATOM 1363 C CA . ALA A 1 178 ? -9.765 -10.630 -15.809 1.00 81.12 178 ALA A CA 1
ATOM 1364 C C . ALA A 1 178 ? -9.658 -12.164 -15.927 1.00 81.12 178 ALA A C 1
ATOM 1366 O O . ALA A 1 178 ? -10.674 -12.863 -15.923 1.00 81.12 178 ALA A O 1
ATOM 1367 N N . GLN A 1 179 ? -8.432 -12.679 -16.037 1.00 77.88 179 GLN A N 1
ATOM 1368 C CA . GLN A 1 179 ? -8.092 -14.098 -16.047 1.00 77.88 179 GLN A CA 1
ATOM 1369 C C . GLN A 1 179 ? -6.869 -14.327 -15.154 1.00 77.88 179 GLN A C 1
ATOM 1371 O O . GLN A 1 179 ? -6.044 -13.416 -15.056 1.00 77.88 179 GLN A O 1
ATOM 1376 N N . PRO A 1 180 ? -6.732 -15.515 -14.542 1.00 80.31 180 PRO A N 1
ATOM 1377 C CA . PRO A 1 180 ? -5.496 -15.901 -13.883 1.00 80.31 180 PRO A CA 1
ATOM 1378 C C . PRO A 1 180 ? -4.339 -15.988 -14.881 1.00 80.31 180 PRO A C 1
ATOM 1380 O O . PRO A 1 180 ? -4.501 -16.463 -16.005 1.00 80.31 180 PRO A O 1
ATOM 1383 N N . SER A 1 181 ? -3.177 -15.544 -14.437 1.00 80.44 181 SER A N 1
ATOM 1384 C CA . SER A 1 181 ? -1.900 -15.545 -15.142 1.00 80.44 181 SER A CA 1
ATOM 1385 C C . SER A 1 181 ? -0.796 -15.451 -14.099 1.00 80.44 181 SER A C 1
ATOM 1387 O O . SER A 1 181 ? -0.892 -14.664 -13.156 1.00 80.44 181 SER A O 1
ATOM 1389 N N . ASP A 1 182 ? 0.247 -16.241 -14.270 1.00 77.50 182 ASP A N 1
ATOM 1390 C CA . ASP A 1 182 ? 1.496 -16.178 -13.514 1.00 77.50 182 ASP A CA 1
ATOM 1391 C C . ASP A 1 182 ? 2.599 -15.454 -14.294 1.00 77.50 182 ASP A C 1
ATOM 1393 O O . ASP A 1 182 ? 3.733 -15.360 -13.836 1.00 77.50 182 ASP A O 1
ATOM 1397 N N . ASN A 1 183 ? 2.262 -14.909 -15.461 1.00 85.75 183 ASN A N 1
ATOM 1398 C CA . ASN A 1 183 ? 3.199 -14.328 -16.403 1.00 85.75 183 ASN A CA 1
ATOM 1399 C C . ASN A 1 183 ? 2.897 -12.850 -16.637 1.00 85.75 183 ASN A C 1
ATOM 1401 O O . ASN A 1 183 ? 2.623 -12.387 -17.747 1.00 85.75 183 ASN A O 1
ATOM 1405 N N . CYS A 1 184 ? 2.879 -12.113 -15.534 1.00 90.94 184 CYS A N 1
ATOM 1406 C CA . CYS A 1 184 ? 2.731 -10.672 -15.552 1.00 90.94 184 CYS A CA 1
ATOM 1407 C C . CYS A 1 184 ? 3.981 -10.003 -14.989 1.00 90.94 184 CYS A C 1
ATOM 1409 O O . CYS A 1 184 ? 4.646 -10.507 -14.081 1.00 90.94 184 CYS A O 1
ATOM 1411 N N . THR A 1 185 ? 4.302 -8.843 -15.541 1.00 93.00 185 THR A N 1
ATOM 1412 C CA . THR A 1 185 ? 5.399 -7.993 -15.104 1.00 93.00 185 THR A CA 1
ATOM 1413 C C . THR A 1 185 ? 4.823 -6.718 -14.509 1.00 93.00 185 THR A C 1
ATOM 1415 O O . THR A 1 185 ? 4.004 -6.045 -15.132 1.00 93.00 185 THR A O 1
ATOM 1418 N N . LEU A 1 186 ? 5.273 -6.381 -13.302 1.00 94.25 186 LEU A N 1
ATOM 1419 C CA . LEU A 1 186 ? 5.077 -5.064 -12.722 1.00 94.25 186 LEU A CA 1
ATOM 1420 C C . LEU A 1 186 ? 6.256 -4.170 -13.075 1.00 94.25 186 LEU A C 1
ATOM 1422 O O . LEU A 1 186 ? 7.421 -4.524 -12.856 1.00 94.25 186 LEU A O 1
ATOM 1426 N N . TYR A 1 187 ? 5.945 -2.979 -13.552 1.00 95.56 187 TYR A N 1
ATOM 1427 C CA . TYR A 1 187 ? 6.909 -1.925 -13.820 1.00 95.56 187 TYR A CA 1
ATOM 1428 C C . TYR A 1 187 ? 6.380 -0.597 -13.282 1.00 95.56 187 TYR A C 1
ATOM 1430 O O . TYR A 1 187 ? 5.186 -0.437 -13.040 1.00 95.56 187 TYR A O 1
ATOM 1438 N N . THR A 1 188 ? 7.275 0.354 -13.043 1.00 96.06 188 THR A N 1
ATOM 1439 C CA . THR A 1 188 ? 6.921 1.674 -12.504 1.00 96.06 188 THR A CA 1
ATOM 1440 C C . THR A 1 188 ? 7.655 2.742 -13.287 1.00 96.06 188 THR A C 1
ATOM 1442 O O . THR A 1 188 ? 8.724 2.478 -13.837 1.00 96.06 188 THR A O 1
ATOM 1445 N N . LYS A 1 189 ? 7.140 3.970 -13.269 1.00 95.56 189 LYS A N 1
ATOM 1446 C CA . LYS A 1 189 ? 7.946 5.130 -13.657 1.00 95.56 189 LYS A CA 1
ATOM 1447 C C . LYS A 1 189 ? 9.028 5.356 -12.599 1.00 95.56 189 LYS A C 1
ATOM 1449 O O . LYS A 1 189 ? 8.763 5.173 -11.411 1.00 95.56 189 LYS A O 1
ATOM 1454 N N . ASP A 1 190 ? 10.225 5.764 -12.999 1.00 93.94 190 ASP A N 1
ATOM 1455 C CA . ASP A 1 190 ? 11.336 5.962 -12.058 1.00 93.94 190 ASP A CA 1
ATOM 1456 C C . ASP A 1 190 ? 11.065 7.102 -11.074 1.00 93.94 190 ASP A C 1
ATOM 1458 O O . ASP A 1 190 ? 11.442 7.006 -9.913 1.00 93.94 190 ASP A O 1
ATOM 1462 N N . SER A 1 191 ? 10.330 8.129 -11.514 1.00 94.25 191 SER A N 1
ATOM 1463 C CA . SER A 1 191 ? 9.906 9.266 -10.688 1.00 94.25 191 SER A CA 1
ATOM 1464 C C . SER A 1 191 ? 8.633 9.013 -9.866 1.00 94.25 191 SER A C 1
ATOM 1466 O O . SER A 1 191 ? 8.131 9.943 -9.242 1.00 94.25 191 SER A O 1
ATOM 1468 N N . ASN A 1 192 ? 8.031 7.823 -9.964 1.00 94.56 192 ASN A N 1
ATOM 1469 C CA . ASN A 1 192 ? 6.812 7.466 -9.235 1.00 94.56 192 ASN A CA 1
ATOM 1470 C C . ASN A 1 192 ? 6.824 5.969 -8.899 1.00 94.56 192 ASN A C 1
ATOM 1472 O O . ASN A 1 192 ? 6.063 5.172 -9.458 1.00 94.56 192 ASN A O 1
ATOM 1476 N N . GLN A 1 193 ? 7.792 5.579 -8.069 1.00 94.69 193 GLN A N 1
ATOM 1477 C CA . GLN A 1 193 ? 8.170 4.180 -7.876 1.00 94.69 193 GLN A CA 1
ATOM 1478 C C . GLN A 1 193 ? 7.140 3.331 -7.119 1.00 94.69 193 GLN A C 1
ATOM 1480 O O . GLN A 1 193 ? 7.221 2.106 -7.188 1.00 94.69 193 GLN A O 1
ATOM 1485 N N . GLY A 1 194 ? 6.182 3.941 -6.421 1.00 93.69 194 GLY A N 1
ATOM 1486 C CA . GLY A 1 194 ? 5.058 3.248 -5.797 1.00 93.69 194 GLY A CA 1
ATOM 1487 C C . GLY A 1 194 ? 3.913 2.955 -6.765 1.00 93.69 194 GLY A C 1
ATOM 1488 O O . GLY A 1 194 ? 3.060 2.122 -6.470 1.00 93.69 194 GLY A O 1
ATOM 1489 N N . ASN A 1 195 ? 3.880 3.588 -7.941 1.00 94.44 195 ASN A N 1
ATOM 1490 C CA . ASN A 1 195 ? 2.804 3.406 -8.913 1.00 94.44 195 ASN A CA 1
ATOM 1491 C C . ASN A 1 195 ? 3.054 2.199 -9.833 1.00 94.44 195 ASN A C 1
ATOM 1493 O O . ASN A 1 195 ? 3.551 2.340 -10.956 1.00 94.44 195 ASN A O 1
ATOM 1497 N N . GLY A 1 196 ? 2.732 1.007 -9.328 1.00 93.12 196 GLY A N 1
ATOM 1498 C CA . GLY A 1 196 ? 2.837 -0.252 -10.063 1.00 93.12 196 GLY A CA 1
ATOM 1499 C C . GLY A 1 196 ? 1.870 -0.326 -11.245 1.00 93.12 196 GLY A C 1
ATOM 1500 O O . GLY A 1 196 ? 0.659 -0.224 -11.077 1.00 93.12 196 GLY A O 1
ATOM 1501 N N . MET A 1 197 ? 2.405 -0.560 -12.440 1.00 92.94 197 MET A N 1
ATOM 1502 C CA . MET A 1 197 ? 1.639 -0.898 -13.638 1.00 92.94 197 MET A CA 1
ATOM 1503 C C . MET A 1 197 ? 1.869 -2.363 -13.978 1.00 92.94 197 MET A C 1
ATOM 1505 O O . MET A 1 197 ? 3.001 -2.841 -13.927 1.00 92.94 197 MET A O 1
ATOM 1509 N N . LEU A 1 198 ? 0.793 -3.066 -14.319 1.00 91.81 198 LEU A N 1
ATOM 1510 C CA . LEU A 1 198 ? 0.807 -4.488 -14.632 1.00 91.81 198 LEU A CA 1
ATOM 1511 C C . LEU A 1 198 ? 0.671 -4.692 -16.142 1.00 91.81 198 LEU A C 1
ATOM 1513 O O . LEU A 1 198 ? -0.292 -4.215 -16.737 1.00 91.81 198 LEU A O 1
ATOM 1517 N N . GLU A 1 199 ? 1.585 -5.452 -16.739 1.00 91.19 199 GLU A N 1
ATOM 1518 C CA . GLU A 1 199 ? 1.453 -5.951 -18.111 1.00 91.19 199 GLU A CA 1
ATOM 1519 C C . GLU A 1 199 ? 1.633 -7.469 -18.126 1.00 91.19 199 GLU A C 1
ATOM 1521 O O . GLU A 1 199 ? 2.575 -7.999 -17.538 1.00 91.19 199 GLU A O 1
ATOM 1526 N N . CYS A 1 200 ? 0.739 -8.173 -18.814 1.00 88.81 200 CYS A N 1
ATOM 1527 C CA . CYS A 1 200 ? 0.702 -9.635 -18.854 1.00 88.81 200 CYS A CA 1
ATOM 1528 C C . CYS A 1 200 ? 1.044 -10.138 -20.257 1.00 88.81 200 CYS A C 1
ATOM 1530 O O . CYS A 1 200 ? 0.242 -10.808 -20.912 1.00 88.81 200 CYS A O 1
ATOM 1532 N N . ARG A 1 201 ? 2.232 -9.757 -20.736 1.00 82.75 201 ARG A N 1
ATOM 1533 C CA . ARG A 1 201 ? 2.787 -10.158 -22.032 1.00 82.75 201 ARG A CA 1
ATOM 1534 C C . ARG A 1 201 ? 4.257 -10.532 -21.893 1.00 82.75 201 ARG A C 1
ATOM 1536 O O . ARG A 1 201 ? 4.982 -9.961 -21.081 1.00 82.75 201 ARG A O 1
ATOM 1543 N N . ASN A 1 202 ? 4.682 -11.476 -22.729 1.00 76.50 202 ASN A N 1
ATOM 1544 C CA . ASN A 1 202 ? 6.038 -12.031 -22.736 1.00 76.50 202 ASN A CA 1
ATOM 1545 C C . ASN A 1 202 ? 7.110 -11.065 -23.251 1.00 76.50 202 ASN A C 1
ATOM 1547 O O . ASN A 1 202 ? 8.286 -11.224 -22.942 1.00 76.50 202 ASN A O 1
ATOM 1551 N N . ASP A 1 203 ? 6.714 -10.083 -24.050 1.00 82.69 203 ASP A N 1
ATOM 1552 C CA . ASP A 1 203 ? 7.584 -9.207 -24.830 1.00 82.69 203 ASP A CA 1
ATOM 1553 C C . ASP A 1 203 ? 7.604 -7.770 -24.296 1.00 82.69 203 ASP A C 1
ATOM 1555 O O . ASP A 1 203 ? 7.903 -6.835 -25.037 1.00 82.69 203 ASP A O 1
ATOM 1559 N N . LEU A 1 204 ? 7.297 -7.573 -23.006 1.00 85.44 204 LEU A N 1
ATOM 1560 C CA . LEU A 1 204 ? 7.317 -6.239 -22.413 1.00 85.44 204 LEU A CA 1
ATOM 1561 C C . LEU A 1 204 ? 8.715 -5.612 -22.532 1.00 85.44 204 LEU A C 1
ATOM 1563 O O . LEU A 1 204 ? 9.650 -5.974 -21.811 1.00 85.44 204 LEU A O 1
ATOM 1567 N N . VAL A 1 205 ? 8.801 -4.593 -23.384 1.00 85.88 205 VAL A N 1
ATOM 1568 C CA . VAL A 1 205 ? 9.895 -3.628 -23.435 1.00 85.88 205 VAL A CA 1
ATOM 1569 C C . VAL A 1 205 ? 9.434 -2.379 -22.697 1.00 85.88 205 VAL A C 1
ATOM 1571 O O . VAL A 1 205 ? 8.483 -1.716 -23.109 1.00 85.88 205 VAL A O 1
ATOM 1574 N N . VAL A 1 206 ? 10.090 -2.063 -21.582 1.00 89.50 206 VAL A N 1
ATOM 1575 C CA . VAL A 1 206 ? 9.810 -0.827 -20.847 1.00 89.50 206 VAL A CA 1
ATOM 1576 C C . VAL A 1 206 ? 10.538 0.343 -21.506 1.00 89.50 206 VAL A C 1
ATOM 1578 O O . VAL A 1 206 ? 11.724 0.255 -21.821 1.00 89.50 206 VAL A O 1
ATOM 1581 N N . SER A 1 207 ? 9.815 1.438 -21.731 1.00 90.62 207 SER A N 1
ATOM 1582 C CA . SER A 1 207 ? 10.384 2.680 -22.258 1.00 90.62 207 SER A CA 1
AT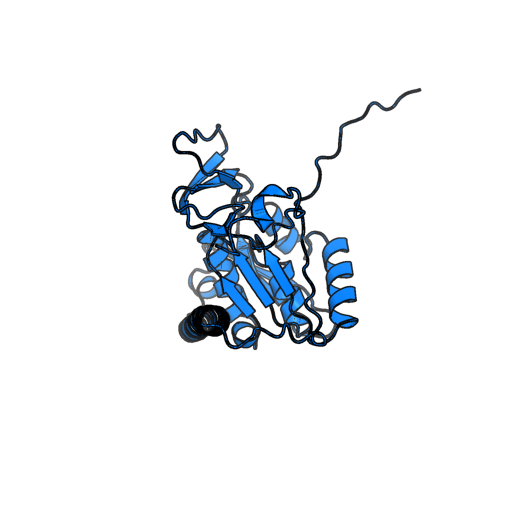OM 1583 C C . SER A 1 207 ? 11.396 3.294 -21.286 1.00 90.62 207 SER A C 1
ATOM 1585 O O . SER A 1 207 ? 11.371 3.026 -20.086 1.00 90.62 207 SER A O 1
ATOM 1587 N N . HIS A 1 208 ? 12.253 4.185 -21.789 1.00 93.31 208 HIS A N 1
ATOM 1588 C CA . HIS A 1 208 ? 13.140 4.982 -20.941 1.00 93.31 208 HIS A CA 1
ATOM 1589 C C . HIS A 1 208 ? 12.357 5.730 -19.842 1.00 93.31 208 HIS A C 1
ATOM 1591 O O . HIS A 1 208 ? 11.268 6.252 -20.095 1.00 93.31 208 HIS A O 1
ATOM 1597 N N . GLY A 1 209 ? 12.911 5.778 -18.627 1.00 93.25 209 GLY A N 1
ATOM 1598 C CA . GLY A 1 209 ? 12.253 6.348 -17.445 1.00 93.25 209 GLY A CA 1
ATOM 1599 C C . GLY A 1 209 ? 11.272 5.403 -16.740 1.00 93.25 209 GLY A C 1
ATOM 1600 O O . GLY A 1 209 ? 10.520 5.846 -15.865 1.00 93.25 209 GLY A O 1
ATOM 1601 N N . PHE A 1 210 ? 11.252 4.124 -17.129 1.00 96.00 210 PHE A N 1
ATOM 1602 C CA . PHE A 1 210 ? 10.510 3.063 -16.461 1.00 96.00 210 PHE A CA 1
ATOM 1603 C C . PHE A 1 210 ? 11.428 1.903 -16.090 1.00 96.00 210 PHE A C 1
ATOM 1605 O O . PHE A 1 210 ? 12.302 1.502 -16.857 1.00 96.00 210 PHE A O 1
ATOM 1612 N N . THR A 1 211 ? 11.146 1.295 -14.941 1.00 95.19 211 THR A N 1
ATOM 1613 C CA . THR A 1 211 ? 11.897 0.152 -14.423 1.00 95.19 211 THR A CA 1
ATOM 1614 C C . THR A 1 211 ? 10.965 -1.023 -14.161 1.00 95.19 211 THR A C 1
ATOM 1616 O O . THR A 1 211 ? 9.941 -0.884 -13.488 1.00 95.19 211 THR A O 1
ATOM 1619 N N . VAL A 1 212 ? 11.352 -2.210 -14.637 1.00 94.81 212 VAL A N 1
ATOM 1620 C CA . VAL A 1 212 ? 10.734 -3.477 -14.226 1.00 94.81 212 VAL A CA 1
ATOM 1621 C C . VAL A 1 212 ? 11.039 -3.719 -12.749 1.00 94.81 212 VAL A C 1
ATOM 1623 O O . VAL A 1 212 ? 12.199 -3.778 -12.349 1.00 94.81 212 VAL A O 1
ATOM 1626 N N . ARG A 1 213 ? 9.996 -3.862 -11.929 1.00 93.19 213 ARG A N 1
ATOM 1627 C CA . ARG A 1 213 ? 10.117 -4.062 -10.478 1.00 93.19 213 ARG A CA 1
ATOM 1628 C C . ARG A 1 213 ? 9.931 -5.510 -10.060 1.00 93.19 213 ARG A C 1
ATOM 1630 O O . ARG A 1 213 ? 10.553 -5.938 -9.094 1.00 93.19 213 ARG A O 1
ATOM 1637 N N . GLN A 1 214 ? 9.077 -6.248 -10.764 1.00 91.44 214 GLN A N 1
ATOM 1638 C CA . GLN A 1 214 ? 8.757 -7.634 -10.441 1.00 91.44 214 GLN A CA 1
ATOM 1639 C C . GLN A 1 214 ? 8.303 -8.363 -11.703 1.00 91.44 214 GLN A C 1
ATOM 1641 O O . GLN A 1 214 ? 7.539 -7.812 -12.489 1.00 91.44 214 GLN A O 1
ATOM 1646 N N . ARG A 1 215 ? 8.756 -9.600 -11.891 1.00 89.69 215 ARG A N 1
ATOM 1647 C CA . ARG A 1 215 ? 8.279 -10.506 -12.946 1.00 89.69 215 ARG A CA 1
ATOM 1648 C C . ARG A 1 215 ? 7.518 -11.666 -12.319 1.00 89.69 215 ARG A C 1
ATOM 1650 O O . ARG A 1 215 ? 7.603 -11.866 -11.109 1.00 89.69 215 ARG A O 1
ATOM 1657 N N . ASN A 1 216 ? 6.816 -12.422 -13.153 1.00 84.25 216 ASN A N 1
ATOM 1658 C CA . ASN A 1 216 ? 6.046 -13.601 -12.764 1.00 84.25 216 ASN A CA 1
ATOM 1659 C C . ASN A 1 216 ? 5.035 -13.306 -11.641 1.00 84.25 216 ASN A C 1
ATOM 1661 O O . ASN A 1 216 ? 4.916 -14.032 -10.655 1.00 84.25 216 ASN A O 1
ATOM 1665 N N . VAL A 1 217 ? 4.369 -12.155 -11.748 1.00 83.00 217 VAL A N 1
ATOM 1666 C CA . VAL A 1 217 ? 3.373 -11.699 -10.779 1.00 83.00 217 VAL A CA 1
ATOM 1667 C C . VAL A 1 217 ? 2.121 -12.550 -10.947 1.00 83.00 217 VAL A C 1
ATOM 1669 O O . VAL A 1 217 ? 1.542 -12.596 -12.031 1.00 83.00 217 VAL A O 1
ATOM 1672 N N . LEU A 1 218 ? 1.692 -13.183 -9.857 1.00 80.06 218 LEU A N 1
ATOM 1673 C CA . LEU A 1 218 ? 0.451 -13.944 -9.816 1.00 80.06 218 LEU A CA 1
ATOM 1674 C C . LEU A 1 218 ? -0.750 -13.000 -9.908 1.00 80.06 218 LEU A C 1
ATOM 1676 O O . LEU A 1 218 ? -0.866 -12.043 -9.136 1.00 80.06 218 LEU A O 1
ATOM 1680 N N . THR A 1 219 ? -1.658 -13.300 -10.830 1.00 71.38 219 THR A N 1
ATOM 1681 C CA . THR A 1 219 ? -2.969 -12.660 -10.923 1.00 71.38 219 THR A CA 1
ATOM 1682 C C . THR A 1 219 ? -4.065 -13.629 -10.507 1.00 71.38 219 THR A C 1
ATOM 1684 O O . THR A 1 219 ? -4.127 -14.768 -10.968 1.00 71.38 219 THR A O 1
ATOM 1687 N N . GLU A 1 220 ? -4.961 -13.147 -9.655 1.00 73.19 220 GLU A N 1
ATOM 1688 C CA . GLU A 1 220 ? -6.196 -13.834 -9.298 1.00 73.19 220 GLU A CA 1
ATOM 1689 C C . GLU A 1 220 ? -7.360 -13.279 -10.123 1.00 73.19 220 GLU A C 1
ATOM 1691 O O . GLU A 1 220 ? -7.416 -12.087 -10.455 1.00 73.19 220 GLU A O 1
ATOM 1696 N N . ARG A 1 221 ? -8.314 -14.151 -10.469 1.00 60.06 221 ARG A N 1
ATOM 1697 C CA . ARG A 1 221 ? -9.476 -13.764 -11.276 1.00 60.06 221 ARG A CA 1
ATOM 1698 C C . ARG A 1 221 ? -10.400 -12.851 -10.475 1.00 60.06 221 ARG A C 1
ATOM 1700 O O . ARG A 1 221 ? -10.951 -13.272 -9.458 1.00 60.06 221 ARG A O 1
ATOM 1707 N N . SER A 1 222 ? -10.707 -11.664 -10.998 1.00 51.19 222 SER A N 1
ATOM 1708 C CA . SER A 1 222 ? -11.860 -10.906 -10.515 1.00 51.19 222 SER A CA 1
ATOM 1709 C C . SER A 1 222 ? -13.139 -11.648 -10.916 1.00 51.19 222 SER A C 1
ATOM 1711 O O . SER A 1 222 ? -13.518 -11.740 -12.085 1.00 51.19 222 SER A O 1
ATOM 1713 N N . SER A 1 223 ? -13.856 -12.218 -9.950 1.00 39.16 223 SER A N 1
ATOM 1714 C CA . SER A 1 223 ? -15.162 -12.840 -10.211 1.00 39.16 223 SER A CA 1
ATOM 1715 C C . SER A 1 223 ? -16.265 -11.812 -10.521 1.00 39.16 223 SER A C 1
ATOM 1717 O O . SER A 1 223 ? -17.433 -12.174 -10.597 1.00 39.16 223 SER A O 1
ATOM 1719 N N . LEU A 1 224 ? -15.910 -10.540 -10.739 1.00 37.88 224 LEU A N 1
ATOM 1720 C CA . LEU A 1 224 ? -16.814 -9.423 -11.037 1.00 37.88 224 LEU A CA 1
ATOM 1721 C C . LEU A 1 224 ? -17.251 -9.354 -12.509 1.00 37.88 224 LEU A C 1
ATOM 1723 O O . LEU A 1 224 ? -17.824 -8.361 -12.946 1.00 37.88 224 LEU A O 1
ATOM 1727 N N . SER A 1 225 ? -17.022 -10.413 -13.288 1.00 31.33 225 SER A N 1
ATOM 1728 C CA . SER A 1 225 ? -17.550 -10.507 -14.646 1.00 31.33 225 SER A CA 1
ATOM 1729 C C . SER A 1 225 ? -19.060 -10.769 -14.617 1.00 31.33 225 SER A C 1
ATOM 1731 O O . SER A 1 225 ? -19.515 -11.912 -14.630 1.00 31.33 225 SER A O 1
ATOM 1733 N N . SER A 1 226 ? -19.847 -9.696 -14.638 1.00 35.03 226 SER A N 1
ATOM 1734 C CA . SER A 1 226 ? -21.220 -9.709 -15.137 1.00 35.03 226 SER A CA 1
ATOM 1735 C C . SER A 1 226 ? -21.196 -9.927 -16.654 1.00 35.03 226 SER A C 1
ATOM 1737 O O . SER A 1 226 ? -21.364 -9.005 -17.448 1.00 35.03 226 SER A O 1
ATOM 1739 N N . ARG A 1 227 ? -20.979 -11.168 -17.103 1.00 29.73 227 ARG A N 1
ATOM 1740 C CA . ARG A 1 227 ? -21.409 -11.520 -18.460 1.00 29.73 227 ARG A CA 1
ATOM 1741 C C . ARG A 1 227 ? -22.936 -11.640 -18.450 1.00 29.73 227 ARG A C 1
ATOM 1743 O O . ARG A 1 227 ? -23.451 -12.467 -17.697 1.00 29.73 227 ARG A O 1
ATOM 1750 N N . PRO A 1 228 ? -23.675 -10.860 -19.260 1.00 35.94 228 PRO A N 1
ATOM 1751 C CA . PRO A 1 228 ? -25.088 -11.128 -19.473 1.00 35.94 228 PRO A CA 1
ATOM 1752 C C . PRO A 1 228 ? -25.230 -12.512 -20.119 1.00 35.94 228 PRO A C 1
ATOM 1754 O O . PRO A 1 228 ? -24.534 -12.828 -21.086 1.00 35.94 228 PRO A O 1
ATOM 1757 N N . MET A 1 229 ? -26.118 -13.344 -19.570 1.00 35.91 229 MET A N 1
ATOM 1758 C CA . MET A 1 229 ? -26.541 -14.603 -20.185 1.00 35.91 229 MET A CA 1
ATOM 1759 C C . MET A 1 229 ? -27.238 -14.299 -21.515 1.00 35.91 229 MET A C 1
ATOM 1761 O O . MET A 1 229 ? -28.449 -14.118 -21.554 1.00 35.91 229 MET A O 1
ATOM 1765 N N . ASN A 1 230 ? -26.482 -14.259 -22.606 1.00 44.22 230 ASN A N 1
ATOM 1766 C CA . ASN A 1 230 ? -27.021 -14.168 -23.955 1.00 44.22 230 ASN A CA 1
ATOM 1767 C C . ASN A 1 230 ? -26.456 -15.314 -24.788 1.00 44.22 230 ASN A C 1
ATOM 1769 O O . ASN A 1 230 ? -25.441 -15.158 -25.450 1.00 44.22 230 ASN A O 1
ATOM 1773 N N . THR A 1 231 ? -27.107 -16.477 -24.729 1.00 45.66 231 THR A N 1
ATOM 1774 C CA . THR A 1 231 ? -27.555 -17.230 -25.915 1.00 45.66 231 THR A CA 1
ATOM 1775 C C . THR A 1 231 ? -28.405 -18.431 -25.486 1.00 45.66 231 THR A C 1
ATOM 1777 O O . THR A 1 231 ? -28.095 -19.150 -24.538 1.00 45.66 231 THR A O 1
ATOM 1780 N N . ALA A 1 232 ? -29.485 -18.693 -26.227 1.00 43.62 232 ALA A N 1
ATOM 1781 C CA . ALA A 1 232 ? -30.343 -19.869 -26.046 1.00 43.62 232 ALA A CA 1
ATOM 1782 C C . ALA A 1 232 ? -29.602 -21.213 -26.257 1.00 43.62 232 ALA A C 1
ATOM 1784 O O . ALA A 1 232 ? -30.107 -22.266 -25.872 1.00 43.62 232 ALA A O 1
ATOM 1785 N N . ALA A 1 233 ? -28.392 -21.182 -26.826 1.00 42.78 233 ALA A N 1
ATOM 1786 C CA . ALA A 1 233 ? -27.572 -22.355 -27.112 1.00 42.78 233 ALA A CA 1
ATOM 1787 C C . ALA A 1 233 ? -27.028 -23.054 -25.848 1.00 42.78 233 ALA A C 1
ATOM 1789 O O . ALA A 1 233 ? -26.850 -24.273 -25.856 1.00 42.78 233 ALA A O 1
ATOM 1790 N N . GLU A 1 234 ? -26.823 -22.331 -24.741 1.00 41.94 234 GLU A N 1
ATOM 1791 C CA . GLU A 1 234 ? -26.257 -22.909 -23.509 1.00 41.94 234 GLU A CA 1
ATOM 1792 C C . GLU A 1 234 ? -27.296 -23.610 -22.618 1.00 41.94 234 GLU A C 1
ATOM 1794 O O . GLU A 1 234 ? -26.932 -24.466 -21.812 1.00 41.94 234 GLU A O 1
ATOM 1799 N N . ARG A 1 235 ? -28.602 -23.356 -22.809 1.00 46.06 235 ARG A N 1
ATOM 1800 C CA . ARG A 1 235 ? -29.670 -24.072 -22.078 1.00 46.06 235 ARG A CA 1
ATOM 1801 C C . ARG A 1 235 ? -29.810 -25.538 -22.496 1.00 46.06 235 ARG A C 1
ATOM 1803 O O . ARG A 1 235 ? -30.294 -26.343 -21.711 1.00 46.06 235 ARG A O 1
ATOM 1810 N N . LYS A 1 236 ? -29.371 -25.905 -23.705 1.00 42.06 236 LYS A N 1
ATOM 1811 C CA . LYS A 1 236 ? -29.588 -27.250 -24.264 1.00 42.06 236 LYS A CA 1
ATOM 1812 C C . LYS A 1 236 ? -28.510 -28.278 -23.898 1.00 42.06 236 LYS A C 1
ATOM 1814 O O . LYS A 1 236 ? -28.718 -29.457 -24.136 1.00 42.06 236 LYS A O 1
ATOM 1819 N N . ARG A 1 237 ? -27.382 -27.864 -23.302 1.00 47.28 237 ARG A N 1
ATOM 1820 C CA . ARG A 1 237 ? -26.244 -28.756 -22.980 1.00 47.28 237 ARG A CA 1
ATOM 1821 C C . ARG A 1 237 ? -26.210 -29.271 -21.532 1.00 47.28 237 ARG A C 1
ATOM 1823 O O . ARG A 1 237 ? -25.205 -29.834 -21.120 1.00 47.28 237 ARG A O 1
ATOM 1830 N N . ARG A 1 238 ? -27.271 -29.068 -20.742 1.00 46.66 238 ARG A N 1
ATOM 1831 C CA . ARG A 1 238 ? -27.365 -29.564 -19.349 1.00 46.66 238 ARG A CA 1
ATOM 1832 C C . ARG A 1 238 ? -28.580 -30.448 -19.050 1.00 46.66 238 ARG A C 1
ATOM 1834 O O . ARG A 1 238 ? -28.808 -30.763 -17.888 1.00 46.66 238 ARG A O 1
ATOM 1841 N N . CYS A 1 239 ? -29.329 -30.868 -20.068 1.00 40.59 239 CYS A N 1
ATOM 1842 C CA . CYS A 1 239 ? -30.468 -31.783 -19.907 1.00 40.59 239 CYS A CA 1
ATOM 1843 C C . CYS A 1 239 ? -30.433 -32.956 -20.900 1.00 40.59 239 CYS A C 1
ATOM 1845 O O . CYS A 1 239 ? -31.475 -33.373 -21.398 1.00 40.59 239 CYS A O 1
ATOM 1847 N N . THR A 1 240 ? -29.237 -33.470 -21.180 1.00 43.94 240 THR A N 1
ATOM 1848 C CA . THR A 1 240 ? -29.012 -34.783 -21.802 1.00 43.94 240 THR A CA 1
ATOM 1849 C C . THR A 1 240 ? -27.909 -35.482 -21.042 1.00 43.94 240 THR A C 1
ATOM 1851 O O . THR A 1 240 ? -26.863 -34.811 -20.870 1.00 43.94 240 THR A O 1
#

Radius of gyration: 20.24 Å; chains: 1; bounding box: 50×69×45 Å

InterPro domains:
  IPR029063 S-adenosyl-L-methionine-dependent methyltransferase superfamily [G3DSA:3.40.50.150] (107-222)
  IPR029063 S-adenosyl-L-methionine-dependent methyltransferase superfamily [SSF53335] (110-195)
  IPR052514 S-adenosyl-L-methionine-dependent methyltransferase [PTHR34203] (59-197)

Foldseek 3Di:
DDDDDDDDDDDDDWDWDWDAPPPPPPPPPDPVVVVVVVVQVVQLVVLVVCLVVDPPPPPVCDPPDQWDWAWADQDPFPTQTFIDGPALAPQRVCCRPVVDDPVVVLVVLLVVCVVRPAIETEAAQCQSVPSPRSSVRSVHQYEYEHQQPVSLVRNSSSQSVDPCSSVRYGYHNAHADQDWDQFKWWKDQRSRGSDTDIDRDPPDDDDPRMDTRDGSGTYDHDPPDPDPPDDPVVVPPPPD

Organism: NCBI:txid706552

pLDDT: mean 75.51, std 23.03, range [26.19, 96.88]

Secondary structure (DSSP, 8-state):
-------PPPP-------B-TTS-----S-HHHHHHHHHHHHHHHHHHHHHHH---HHHHSGGG-SEEEEEE--TTSPPEEEEEESSS-HHHHHHHHHS-SSHHHHHHHHHHHHHSTTPBEEEET-TT-HHHHHHHHTT--EEEE---HHHHHHHHHHHHHSTTHHHHEEEE--EEESS-BS--EEEEETTEEEEEEEE--TT--PPTTEEEEESS--EEE-TT-------TTGGGGS--

Sequence (240 aa):
MNPSSRTSLLPAAILLLLLHSGQALRLTKSSHAAKSGAIFQKYRLEQIEFCKHQSQTVEACGQDCPEVLASKEATGAEDVKLIVYKDNDWVSENIRDWQGWETMGVTQMQKVIRSNPGSYVVDIGSNLGWYSLLAAAQGAPVLSIEPLSKNLMRLRSSICRNTDFASRMTLIPVAVGAQPSDNCTLYTKDSNQGNGMLECRNDLVVSHGFTVRQRNVLTERSSLSSRPMNTAAERKRRCT